Protein AF-A0A7V9F1M0-F1 (afdb_monomer)

pLDDT: mean 83.78, std 18.45, range [26.56, 98.56]

Nearest PDB structures (foldseek):
  3blz-assembly1_D  TM=5.707E-01  e=1.374E-01  Shewanella baltica OS155
  3k7c-assembly2_B  TM=4.967E-01  e=1.070E-01  Campylobacter jejuni
  4c5s-assembly1_A  TM=3.156E-01  e=9.608E+00  Taxus chinensis

Sequence (287 aa):
MASILAAVALASSAFGCGGATGENHPRAAKATPAEREAVRAAVVRLFKSNDVRVNCERSLTPRLFRLIFTDRAACRKVAADDKDDKPPERVDVSGIEIQDTRATARTRLIGGDTAGAKGVVSLARGSGGWRTDDLSAAFLRSIVEASLRADKETPRVVVGCVSGRLMRLADDRFKRLAYALLGEKPQATVRLLQTVSECERRSGGATSVRRRLEKSVTNELRRAGADRGAIACSLRRLRSTLPDKLIIELAAKDDRPSKARITREVVAAAVACGAGGQTDPGQLSPA

Secondary structure (DSSP, 8-state):
--SSS-S-------------------------HHHHHHHHHHHHHHHH---HHIIIIISB-HHHHHHH-SSHHHHHHHHHHTTSS---SEEEEEEEEEETTEEEEEEEEESSTTTT-EEEEEEEEETTEEEEEEE-HHHHHHHHHHHHHH-SSS-HHHHHHHHHHHTTS-HHHHHHHHHHHTTT-HHHHHHHHHHHHHHHHHTTPPPHHHHHHHHHHHHHHHHTT--HHHHHHHHHHHHHHS-HHHHHHHHTT--HHHHHHHHHHHHHHHHTTT--SS--GGG----

Mean predicted aligned error: 9.05 Å

Solvent-accessible surface area (backbone atoms only — not comparable to full-atom values): 15793 Å² total; per-residue (Å²): 123,99,74,65,60,79,70,83,63,63,29,77,88,85,89,85,85,85,87,90,75,96,68,90,72,73,79,77,74,82,76,49,73,67,58,52,47,49,48,44,53,28,58,42,49,60,55,60,54,84,48,53,64,46,60,71,66,50,30,45,34,76,82,26,48,59,65,29,23,91,45,71,66,55,40,52,47,52,61,62,67,46,72,85,58,49,57,36,78,39,66,52,71,43,77,73,46,74,58,98,52,36,35,38,32,36,37,34,33,33,46,44,52,37,39,72,14,41,36,43,41,28,30,35,55,52,99,83,43,49,15,40,42,29,37,37,47,62,20,55,51,33,32,55,53,20,25,57,65,63,48,78,86,64,57,68,70,37,44,50,46,42,49,61,53,53,71,69,41,57,56,72,60,36,38,56,44,51,24,23,40,48,40,62,34,37,73,36,43,30,54,50,52,50,46,46,42,53,29,27,46,76,67,79,37,82,31,70,69,52,54,52,52,53,50,50,52,52,51,53,32,48,73,43,67,29,49,74,65,24,47,51,43,18,54,57,45,38,57,69,79,53,37,70,70,56,50,41,60,29,58,41,60,76,38,70,73,37,53,53,46,55,33,50,51,51,51,56,22,23,59,77,32,68,19,55,64,89,62,59,79,83,73,65,68,82,132

Structure (mmCIF, N/CA/C/O backbone):
data_AF-A0A7V9F1M0-F1
#
_entry.id   AF-A0A7V9F1M0-F1
#
loop_
_atom_site.group_PDB
_atom_site.id
_atom_site.type_symbol
_atom_site.label_atom_id
_atom_site.label_alt_id
_atom_site.label_comp_id
_atom_site.label_asym_id
_atom_site.label_entity_id
_atom_site.label_seq_id
_atom_site.pdbx_PDB_ins_code
_atom_site.Cartn_x
_atom_site.Cartn_y
_atom_site.Cartn_z
_atom_site.occupancy
_atom_site.B_iso_or_equiv
_atom_site.auth_seq_id
_atom_site.auth_comp_id
_atom_site.auth_asym_id
_atom_site.auth_atom_id
_atom_site.pdbx_PDB_model_num
ATOM 1 N N . MET A 1 1 ? 5.487 6.957 -7.280 1.00 32.34 1 MET A N 1
ATOM 2 C CA . MET A 1 1 ? 5.574 5.476 -7.265 1.00 32.34 1 MET A CA 1
ATOM 3 C C . MET A 1 1 ? 6.197 4.929 -5.989 1.00 32.34 1 MET A C 1
ATOM 5 O O . MET A 1 1 ? 5.695 3.917 -5.533 1.00 32.34 1 MET A O 1
ATOM 9 N N . ALA A 1 2 ? 7.189 5.584 -5.372 1.00 27.70 2 ALA A N 1
ATOM 10 C CA . ALA A 1 2 ? 7.606 5.264 -3.995 1.00 27.70 2 ALA A CA 1
ATOM 11 C C . ALA A 1 2 ? 6.615 5.771 -2.911 1.00 27.70 2 ALA A C 1
ATOM 13 O O . ALA A 1 2 ? 6.895 5.667 -1.731 1.00 27.70 2 ALA A O 1
ATOM 14 N N . SER A 1 3 ? 5.466 6.329 -3.317 1.00 32.75 3 SER A N 1
ATOM 15 C CA . SER A 1 3 ? 4.548 7.117 -2.472 1.00 32.75 3 SER A CA 1
ATOM 16 C C . SER A 1 3 ? 3.088 6.834 -2.873 1.00 32.75 3 SER A C 1
ATOM 18 O O . SER A 1 3 ? 2.356 7.716 -3.312 1.00 32.75 3 SER A O 1
ATOM 20 N N . ILE A 1 4 ? 2.713 5.548 -2.922 1.00 33.09 4 ILE A N 1
ATOM 21 C CA . ILE A 1 4 ? 1.366 5.083 -3.344 1.00 33.09 4 ILE A CA 1
ATOM 22 C C . ILE A 1 4 ? 0.735 4.131 -2.300 1.00 33.09 4 ILE A C 1
ATOM 24 O O . ILE A 1 4 ? -0.457 3.835 -2.374 1.00 33.09 4 ILE A O 1
ATOM 28 N N . LEU A 1 5 ? 1.516 3.630 -1.333 1.00 32.22 5 LEU A N 1
ATOM 29 C CA . LEU A 1 5 ? 1.143 2.491 -0.473 1.00 32.22 5 LEU A CA 1
ATOM 30 C C . LEU A 1 5 ? 1.443 2.674 1.023 1.00 32.22 5 LEU A C 1
ATOM 32 O O . LEU A 1 5 ? 1.006 1.847 1.821 1.00 32.22 5 LEU A O 1
ATOM 36 N N . ALA A 1 6 ? 2.146 3.740 1.400 1.00 31.14 6 ALA A N 1
ATOM 37 C CA . ALA A 1 6 ? 2.608 4.036 2.755 1.00 31.14 6 ALA A CA 1
ATOM 38 C C . ALA A 1 6 ? 1.495 4.615 3.655 1.00 31.14 6 ALA A C 1
ATOM 40 O O . ALA A 1 6 ? 1.635 5.664 4.278 1.00 31.14 6 ALA A O 1
ATOM 41 N N . ALA A 1 7 ? 0.333 3.953 3.715 1.00 32.09 7 ALA A N 1
ATOM 42 C CA . ALA A 1 7 ? -0.746 4.398 4.590 1.00 32.09 7 ALA A CA 1
ATOM 43 C C . ALA A 1 7 ? -1.636 3.269 5.128 1.00 32.09 7 ALA A C 1
ATOM 45 O O . ALA A 1 7 ? -2.306 2.557 4.385 1.00 32.09 7 ALA A O 1
ATOM 46 N N . VAL A 1 8 ? -1.739 3.222 6.461 1.00 31.09 8 VAL A N 1
ATOM 47 C CA . VAL A 1 8 ? -2.685 2.408 7.246 1.00 31.09 8 VAL A CA 1
ATOM 48 C C . VAL A 1 8 ? -2.477 0.894 7.163 1.00 31.09 8 VAL A C 1
ATOM 50 O O . VAL A 1 8 ? -3.265 0.129 6.610 1.00 31.09 8 VAL A O 1
ATOM 53 N N . ALA A 1 9 ? -1.426 0.449 7.833 1.00 29.59 9 ALA A N 1
ATOM 54 C CA . ALA A 1 9 ? -1.169 -0.950 8.130 1.00 29.59 9 ALA A CA 1
ATOM 55 C C . ALA A 1 9 ? -2.209 -1.544 9.147 1.00 29.59 9 ALA A C 1
ATOM 57 O O . ALA A 1 9 ? -2.778 -0.784 9.931 1.00 29.59 9 ALA A O 1
ATOM 58 N N . LEU A 1 10 ? -2.371 -2.894 9.165 1.00 27.80 10 LEU A N 1
ATOM 59 C CA . LEU A 1 10 ? -2.918 -3.835 10.207 1.00 27.80 10 LEU A CA 1
ATOM 60 C C . LEU A 1 10 ? -4.434 -4.273 10.099 1.00 27.80 10 LEU A C 1
ATOM 62 O O . LEU A 1 10 ? -5.186 -3.462 9.604 1.00 27.80 10 LEU A O 1
ATOM 66 N N . ALA A 1 11 ? -5.077 -5.440 10.434 1.00 34.06 11 ALA A N 1
ATOM 67 C CA . ALA A 1 11 ? -4.801 -6.888 10.739 1.00 34.06 11 ALA A CA 1
ATOM 68 C C . ALA A 1 11 ? -5.819 -7.896 10.122 1.00 34.06 11 ALA A C 1
ATOM 70 O O . ALA A 1 11 ? -6.975 -7.553 9.895 1.00 34.06 11 ALA A O 1
ATOM 71 N N . SER A 1 12 ? -5.459 -9.183 9.984 1.00 30.12 12 SER A N 1
ATOM 72 C CA . SER A 1 12 ? -6.354 -10.290 9.557 1.00 30.12 12 SER A CA 1
ATOM 73 C C . SER A 1 12 ? -7.319 -10.794 10.644 1.00 30.12 12 SER A C 1
ATOM 75 O O . SER A 1 12 ? -6.987 -10.806 11.828 1.00 30.12 12 SER A O 1
ATOM 77 N N . SER A 1 13 ? -8.460 -11.349 10.229 1.00 34.91 13 SER A N 1
ATOM 78 C CA . SER A 1 13 ? -9.501 -11.929 11.092 1.00 34.91 13 SER A CA 1
ATOM 79 C C . SER A 1 13 ? -9.362 -13.446 11.312 1.00 34.91 13 SER A C 1
ATOM 81 O O . SER A 1 13 ? -8.700 -14.140 10.541 1.00 34.91 13 SER A O 1
ATOM 83 N N . ALA A 1 14 ? -10.045 -13.957 12.340 1.00 34.09 14 ALA A N 1
ATOM 84 C CA . ALA A 1 14 ? -10.481 -15.349 12.466 1.00 34.09 14 ALA A CA 1
ATOM 85 C C . ALA A 1 14 ? -11.824 -15.364 13.221 1.00 34.09 14 ALA A C 1
ATOM 87 O O . ALA A 1 14 ? -11.957 -14.662 14.223 1.00 34.09 14 ALA A O 1
ATOM 88 N N . PHE A 1 15 ? -12.808 -16.119 12.730 1.00 33.22 15 PHE A N 1
ATOM 89 C CA . PHE A 1 15 ? -14.080 -16.368 13.421 1.00 33.22 15 PHE A CA 1
ATOM 90 C C . PHE A 1 15 ? -14.039 -17.747 14.085 1.00 33.22 15 PHE A C 1
ATOM 92 O O . PHE A 1 15 ? -13.415 -18.663 13.553 1.00 33.22 15 PHE A O 1
ATOM 99 N N . GLY A 1 16 ? -14.740 -17.893 15.208 1.00 26.56 16 GLY A N 1
ATOM 100 C CA . GLY A 1 16 ? -14.964 -19.174 15.869 1.00 26.56 16 GLY A CA 1
ATOM 101 C C . GLY A 1 16 ? -16.390 -19.255 16.402 1.00 26.56 16 GLY A C 1
ATOM 102 O O . GLY A 1 16 ? -16.754 -18.515 17.311 1.00 26.56 16 GLY A O 1
ATOM 103 N N . CYS A 1 17 ? -17.175 -20.165 15.836 1.00 45.25 17 CYS A N 1
ATOM 104 C CA . CYS A 1 17 ? -18.390 -20.711 16.435 1.00 45.25 17 CYS A CA 1
ATOM 105 C C . CYS A 1 17 ? -18.108 -22.200 16.703 1.00 45.25 17 CYS A C 1
ATOM 107 O O . CYS A 1 17 ? -17.389 -22.819 15.923 1.00 45.25 17 CYS A O 1
ATOM 109 N N . GLY A 1 18 ? -18.625 -22.832 17.750 1.00 36.06 18 GLY A N 1
ATOM 110 C CA . GLY A 1 18 ? -19.427 -22.319 18.859 1.00 36.06 18 GLY A CA 1
ATOM 111 C C . GLY A 1 18 ? -19.787 -23.478 19.796 1.00 36.06 18 GLY A C 1
ATOM 112 O O . GLY A 1 18 ? -19.604 -24.638 19.438 1.00 36.06 18 GLY A O 1
ATOM 113 N N . GLY A 1 19 ? -20.293 -23.179 20.988 1.00 35.47 19 GLY A N 1
ATOM 114 C CA . GLY A 1 19 ? -20.728 -24.185 21.958 1.00 35.47 19 GLY A CA 1
ATOM 115 C C . GLY A 1 19 ? -21.353 -23.488 23.156 1.00 35.47 19 GLY A C 1
ATOM 116 O O . GLY A 1 19 ? -20.723 -22.607 23.733 1.00 35.47 19 GLY A O 1
ATOM 117 N N . ALA A 1 20 ? -22.607 -23.811 23.470 1.00 45.19 20 ALA A N 1
ATOM 118 C CA . ALA A 1 20 ? -23.390 -23.084 24.462 1.00 45.19 20 ALA A CA 1
ATOM 119 C C . ALA A 1 20 ? -23.799 -24.000 25.620 1.00 45.19 20 ALA A C 1
ATOM 121 O O . ALA A 1 20 ? -24.553 -24.952 25.432 1.00 45.19 20 ALA A O 1
ATOM 122 N N . THR A 1 21 ? -23.348 -23.655 26.822 1.00 41.28 21 THR A N 1
ATOM 123 C CA . THR A 1 21 ? -23.878 -24.144 28.100 1.00 41.28 21 THR A CA 1
ATOM 124 C C . THR A 1 21 ? -24.277 -22.929 28.930 1.00 41.28 21 THR A C 1
ATOM 126 O O . THR A 1 21 ? -23.541 -21.945 28.993 1.00 41.28 21 THR A O 1
ATOM 129 N N . GLY A 1 22 ? -25.484 -22.951 29.497 1.00 49.88 22 GLY A N 1
ATOM 130 C CA . GLY A 1 22 ? -26.111 -21.766 30.083 1.00 49.88 22 GLY A CA 1
ATOM 131 C C . GLY A 1 22 ? -25.587 -21.409 31.472 1.00 49.88 22 GLY A C 1
ATOM 132 O O . GLY A 1 22 ? -26.204 -21.778 32.464 1.00 49.88 22 GLY A O 1
ATOM 133 N N . GLU A 1 23 ? -24.505 -20.634 31.544 1.00 44.00 23 GLU A N 1
ATOM 134 C CA . GLU A 1 23 ? -24.108 -19.929 32.769 1.00 44.00 23 GLU A CA 1
ATOM 135 C C . GLU A 1 23 ? -24.646 -18.492 32.773 1.00 44.00 23 GLU A C 1
ATOM 137 O O . GLU A 1 23 ? -24.584 -17.788 31.759 1.00 44.00 23 GLU A O 1
ATOM 142 N N . ASN A 1 24 ? -25.152 -18.040 33.928 1.00 48.34 24 ASN A N 1
ATOM 143 C CA . ASN A 1 24 ? -25.715 -16.701 34.128 1.00 48.34 24 ASN A CA 1
ATOM 144 C C . ASN A 1 24 ? -24.649 -15.608 33.943 1.00 48.34 24 ASN A C 1
ATOM 146 O O . ASN A 1 24 ? -24.024 -15.158 34.903 1.00 48.34 24 ASN A O 1
ATOM 150 N N . HIS A 1 25 ? -24.460 -15.159 32.702 1.00 45.62 25 HIS A N 1
ATOM 151 C CA . HIS A 1 25 ? -23.527 -14.084 32.388 1.00 45.62 25 HIS A CA 1
ATOM 152 C C . HIS A 1 25 ? -23.977 -12.784 33.076 1.00 45.62 25 HIS A C 1
ATOM 154 O O . HIS A 1 25 ? -25.096 -12.318 32.823 1.00 45.62 25 HIS A O 1
ATOM 160 N N . PRO A 1 26 ? -23.135 -12.158 33.923 1.00 53.25 26 PRO A N 1
ATOM 161 C CA . PRO A 1 26 ? -23.459 -10.861 34.497 1.00 53.25 26 PRO A CA 1
ATOM 162 C C . PRO A 1 26 ? -23.645 -9.846 33.365 1.00 53.25 26 PRO A C 1
ATOM 164 O O . PRO A 1 26 ? -22.869 -9.821 32.408 1.00 53.25 26 PRO A O 1
ATOM 167 N N . ARG A 1 27 ? -24.685 -9.003 33.458 1.00 55.62 27 ARG A N 1
ATOM 168 C CA . ARG A 1 27 ? -24.964 -7.964 32.452 1.00 55.62 27 ARG A CA 1
ATOM 169 C C . ARG A 1 27 ? -23.702 -7.134 32.214 1.00 55.62 27 ARG A C 1
ATOM 171 O O . ARG A 1 27 ? -23.275 -6.423 33.121 1.00 55.62 27 ARG A O 1
ATOM 178 N N . ALA A 1 28 ? -23.156 -7.209 30.998 1.00 60.31 28 ALA A N 1
ATOM 179 C CA . ALA A 1 28 ? -21.935 -6.510 30.614 1.00 60.31 28 ALA A CA 1
ATOM 180 C C . ALA A 1 28 ? -22.002 -5.035 31.040 1.00 60.31 28 ALA A C 1
ATOM 182 O O . ALA A 1 28 ? -22.919 -4.301 30.651 1.00 60.31 28 ALA A O 1
ATOM 183 N N . ALA A 1 29 ? -21.054 -4.619 31.883 1.00 69.00 29 ALA A N 1
ATOM 184 C CA . ALA A 1 29 ? -21.051 -3.282 32.456 1.00 69.00 29 ALA A CA 1
ATOM 185 C C . ALA A 1 29 ? -20.995 -2.234 31.333 1.00 69.00 29 ALA A C 1
ATOM 187 O O . ALA A 1 29 ? -20.181 -2.331 30.412 1.00 69.00 29 ALA A O 1
ATOM 188 N N . LYS A 1 30 ? -21.870 -1.220 31.387 1.00 80.19 30 LYS A N 1
ATOM 189 C CA . LYS A 1 30 ? -21.886 -0.155 30.375 1.00 80.19 30 LYS A CA 1
ATOM 190 C C . LYS A 1 30 ? -20.552 0.590 30.415 1.00 80.19 30 LYS A C 1
ATOM 192 O O . LYS A 1 30 ? -20.322 1.370 31.333 1.00 80.19 30 LYS A O 1
ATOM 197 N N . ALA A 1 31 ? -19.725 0.378 29.390 1.00 88.19 31 ALA A N 1
ATOM 198 C CA . ALA A 1 31 ? -18.380 0.941 29.306 1.00 88.19 31 ALA A CA 1
ATOM 199 C C . ALA A 1 31 ? -18.348 2.443 29.619 1.00 88.19 31 ALA A C 1
ATOM 201 O O . ALA A 1 31 ? -19.159 3.225 29.097 1.00 88.19 31 ALA A O 1
ATOM 202 N N . THR A 1 32 ? -17.406 2.829 30.470 1.00 93.31 32 THR A N 1
ATOM 203 C CA . THR A 1 32 ? -17.301 4.179 31.029 1.00 93.31 32 THR A CA 1
ATOM 204 C C . THR A 1 32 ? -16.921 5.218 29.963 1.00 93.31 32 THR A C 1
ATOM 206 O O . THR A 1 32 ? -16.370 4.865 28.913 1.00 93.31 32 THR A O 1
ATOM 209 N N . PRO A 1 33 ? -17.162 6.524 30.201 1.00 95.62 33 PRO A N 1
ATOM 210 C CA . PRO A 1 33 ? -16.648 7.580 29.327 1.00 95.62 33 PRO A CA 1
ATOM 211 C C . PRO A 1 33 ? -15.120 7.513 29.166 1.00 95.62 33 PRO A C 1
ATOM 213 O O . PRO A 1 33 ? -14.615 7.648 28.054 1.00 95.62 33 PRO A O 1
ATOM 216 N N . ALA A 1 34 ? -14.398 7.211 30.252 1.00 95.88 34 ALA A N 1
ATOM 217 C CA . ALA A 1 34 ? -12.941 7.088 30.260 1.00 95.88 34 ALA A CA 1
ATOM 218 C C . ALA A 1 34 ? -12.434 5.933 29.375 1.00 95.88 34 ALA A C 1
ATOM 220 O O . ALA A 1 34 ? -11.474 6.107 28.628 1.00 95.88 34 ALA A O 1
ATOM 221 N N . GLU A 1 35 ? -13.093 4.769 29.387 1.00 95.44 35 GLU A N 1
ATOM 222 C CA . GLU A 1 35 ? -12.722 3.647 28.512 1.00 95.44 35 GLU A CA 1
ATOM 223 C C . GLU A 1 35 ? -12.982 3.944 27.034 1.00 95.44 35 GLU A C 1
ATOM 225 O O . GLU A 1 35 ? -12.164 3.588 26.183 1.00 95.44 35 GLU A O 1
ATOM 230 N N . ARG A 1 36 ? -14.089 4.629 26.716 1.00 97.25 36 ARG A N 1
ATOM 231 C CA . ARG A 1 36 ? -14.395 5.058 25.341 1.00 97.25 36 ARG A CA 1
ATOM 232 C C . ARG A 1 36 ? -13.364 6.060 24.833 1.00 97.25 36 ARG A C 1
ATOM 234 O O . ARG A 1 36 ? -12.958 5.971 23.677 1.00 97.25 36 ARG A O 1
ATOM 241 N N . GLU A 1 37 ? -12.900 6.961 25.693 1.00 97.81 37 GLU A N 1
ATOM 242 C CA . GLU A 1 37 ? -11.851 7.914 25.336 1.00 97.81 37 GLU A CA 1
ATOM 243 C C . GLU A 1 37 ? -10.469 7.247 25.239 1.00 97.81 37 GLU A C 1
ATOM 245 O O . GLU A 1 37 ? -9.712 7.537 24.318 1.00 97.81 37 GLU A O 1
ATOM 250 N N . ALA A 1 38 ? -10.170 6.243 26.069 1.00 97.50 38 ALA A N 1
ATOM 251 C CA . ALA A 1 38 ? -8.972 5.417 25.908 1.00 97.50 38 ALA A CA 1
ATOM 252 C C . ALA A 1 38 ? -8.976 4.619 24.583 1.00 97.50 38 ALA A C 1
ATOM 254 O O . ALA A 1 38 ? -7.924 4.462 23.954 1.00 97.50 38 ALA A O 1
ATOM 255 N N . VAL A 1 39 ? -10.147 4.160 24.118 1.00 98.00 39 VAL A N 1
ATOM 256 C CA . VAL A 1 39 ? -10.316 3.586 22.771 1.00 98.00 39 VAL A CA 1
ATOM 257 C C . VAL A 1 39 ? -10.136 4.656 21.689 1.00 98.00 39 VAL A C 1
ATOM 259 O O . VAL A 1 39 ? -9.367 4.422 20.756 1.00 98.00 39 VAL A O 1
ATOM 262 N N . ARG A 1 40 ? -10.750 5.846 21.816 1.00 98.31 40 ARG A N 1
ATOM 263 C CA . ARG A 1 40 ? -10.534 6.968 20.878 1.00 98.31 40 ARG A CA 1
ATOM 264 C C . ARG A 1 40 ? -9.049 7.289 20.745 1.00 98.31 40 ARG A C 1
ATOM 266 O O . ARG A 1 40 ? -8.536 7.304 19.630 1.00 98.31 40 ARG A O 1
ATOM 273 N N . ALA A 1 41 ? -8.353 7.489 21.859 1.00 97.19 41 ALA A N 1
ATOM 274 C CA . ALA A 1 41 ? -6.932 7.808 21.887 1.00 97.19 41 ALA A CA 1
ATOM 275 C C . ALA A 1 41 ? -6.071 6.712 21.234 1.00 97.19 41 ALA A C 1
ATOM 277 O O . ALA A 1 41 ? -5.088 7.029 20.568 1.00 97.19 41 ALA A O 1
ATOM 278 N N . ALA A 1 42 ? -6.438 5.431 21.362 1.00 96.88 42 ALA A N 1
ATOM 279 C CA . ALA A 1 42 ? -5.762 4.340 20.657 1.00 96.88 42 ALA A CA 1
ATOM 280 C C . ALA A 1 42 ? -5.981 4.381 19.134 1.00 96.88 42 ALA A C 1
ATOM 282 O O . ALA A 1 42 ? -5.022 4.204 18.384 1.00 96.88 42 ALA A O 1
ATOM 283 N N . VAL A 1 43 ? -7.204 4.676 18.680 1.00 97.25 43 VAL A N 1
ATOM 284 C CA . VAL A 1 43 ? -7.533 4.831 17.253 1.00 97.25 43 VAL A CA 1
ATOM 285 C C . VAL A 1 43 ? -6.847 6.062 16.648 1.00 97.25 43 VAL A C 1
ATOM 287 O O . VAL A 1 43 ? -6.217 5.956 15.602 1.00 97.25 43 VAL A O 1
ATOM 290 N N . VAL A 1 44 ? -6.897 7.221 17.314 1.00 96.31 44 VAL A N 1
ATOM 291 C CA . VAL A 1 44 ? -6.224 8.452 16.854 1.00 96.31 44 VAL A CA 1
ATOM 292 C C . VAL A 1 44 ? -4.708 8.239 16.771 1.00 96.31 44 VAL A C 1
ATOM 294 O O . VAL A 1 44 ? -4.088 8.610 15.774 1.00 96.31 44 VAL A O 1
ATOM 297 N N . ARG A 1 45 ? -4.111 7.585 17.778 1.00 94.69 45 ARG A N 1
ATOM 298 C CA . ARG A 1 45 ? -2.671 7.282 17.832 1.00 94.69 45 ARG A CA 1
ATOM 299 C C . ARG A 1 45 ? -2.193 6.384 16.688 1.00 94.69 45 ARG A C 1
ATOM 301 O O . ARG A 1 45 ? -1.052 6.546 16.273 1.00 94.69 45 ARG A O 1
ATOM 308 N N . LEU A 1 46 ? -3.032 5.481 16.171 1.00 93.31 46 LEU A N 1
ATOM 309 C CA . LEU A 1 46 ? -2.681 4.632 15.024 1.00 93.31 46 LEU A CA 1
ATOM 310 C C . LEU A 1 46 ? -2.415 5.446 13.747 1.00 93.31 46 LEU A C 1
ATOM 312 O O . LEU A 1 46 ? -1.550 5.061 12.969 1.00 93.31 46 LEU A O 1
ATOM 316 N N . PHE A 1 47 ? -3.156 6.536 13.519 1.00 92.75 47 PHE A N 1
ATOM 317 C CA . PHE A 1 47 ? -3.109 7.278 12.249 1.00 92.75 47 PHE A CA 1
ATOM 318 C C . PHE A 1 47 ? -2.382 8.623 12.329 1.00 92.75 47 PHE A C 1
ATOM 320 O O . PHE A 1 47 ? -1.944 9.126 11.303 1.00 92.75 47 PHE A O 1
ATOM 327 N N . LYS A 1 48 ? -2.274 9.226 13.520 1.00 91.25 48 LYS A N 1
ATOM 328 C CA . LYS A 1 48 ? -1.664 10.554 13.713 1.00 91.25 48 LYS A CA 1
ATOM 329 C C . LYS A 1 48 ? -0.241 10.535 14.275 1.00 91.25 48 LYS A C 1
ATOM 331 O O . LYS A 1 48 ? 0.301 11.604 14.546 1.00 91.25 48 LYS A O 1
ATOM 336 N N . SER A 1 49 ? 0.342 9.365 14.537 1.00 84.88 49 SER A N 1
ATOM 337 C CA . SER A 1 49 ? 1.682 9.282 15.121 1.00 84.88 49 SER A CA 1
ATOM 338 C C . SER A 1 49 ? 2.743 9.028 14.059 1.00 84.88 49 SER A C 1
ATOM 340 O O . SER A 1 49 ? 2.677 8.033 13.344 1.00 84.88 49 SER A O 1
ATOM 342 N N . ASN A 1 50 ? 3.764 9.884 14.043 1.00 80.88 50 ASN A N 1
ATOM 343 C CA . ASN A 1 50 ? 4.999 9.679 13.286 1.00 80.88 50 ASN A CA 1
ATOM 344 C C . ASN A 1 50 ? 6.135 9.163 14.208 1.00 80.88 50 ASN A C 1
ATOM 346 O O . ASN A 1 50 ? 7.281 9.056 13.780 1.00 80.88 50 ASN A O 1
ATOM 350 N N . ASP A 1 51 ? 5.850 8.829 15.483 1.00 85.44 51 ASP A N 1
ATOM 351 C CA . ASP A 1 51 ? 6.810 8.134 16.358 1.00 85.44 51 ASP A CA 1
ATOM 352 C C . ASP A 1 51 ? 6.870 6.656 15.932 1.00 85.44 51 ASP A C 1
ATOM 354 O O . ASP A 1 51 ? 5.975 5.852 16.208 1.00 85.44 51 ASP A O 1
ATOM 358 N N . VAL A 1 52 ? 7.972 6.294 15.276 1.00 84.31 52 VAL A N 1
ATOM 359 C CA . VAL A 1 52 ? 8.284 4.938 14.805 1.00 84.31 52 VAL A CA 1
ATOM 360 C C . VAL A 1 52 ? 8.133 3.880 15.911 1.00 84.31 52 VAL A C 1
ATOM 362 O O . VAL A 1 52 ? 7.640 2.781 15.661 1.00 84.31 52 VAL A O 1
ATOM 365 N N . ARG A 1 53 ? 8.493 4.191 17.162 1.00 84.69 53 ARG A N 1
ATOM 366 C CA . ARG A 1 53 ? 8.337 3.284 18.314 1.00 84.69 53 ARG A CA 1
ATOM 367 C C . ARG A 1 53 ? 6.875 3.196 18.764 1.00 84.69 53 ARG A C 1
ATOM 369 O O . ARG A 1 53 ? 6.441 2.130 19.202 1.00 84.69 53 ARG A O 1
ATOM 376 N N . VAL A 1 54 ? 6.083 4.264 18.643 1.00 85.44 54 VAL A N 1
ATOM 377 C CA . VAL A 1 54 ? 4.627 4.182 18.865 1.00 85.44 54 VAL A CA 1
ATOM 378 C C . VAL A 1 54 ? 3.992 3.245 17.839 1.00 85.44 54 VAL A C 1
ATOM 380 O O . VAL A 1 54 ? 3.309 2.296 18.238 1.00 85.44 54 VAL A O 1
ATOM 383 N N . ASN A 1 55 ? 4.282 3.445 16.554 1.00 84.25 55 ASN A N 1
ATOM 384 C CA . ASN A 1 55 ? 3.704 2.654 15.469 1.00 84.25 55 ASN A CA 1
ATOM 385 C C . ASN A 1 55 ? 4.140 1.186 15.538 1.00 84.25 55 ASN A C 1
ATOM 387 O O . ASN A 1 55 ? 3.286 0.301 15.578 1.00 84.25 55 ASN A O 1
ATOM 391 N N . CYS A 1 56 ? 5.441 0.914 15.658 1.00 87.69 56 CYS A N 1
ATOM 392 C CA . CYS A 1 56 ? 5.963 -0.453 15.661 1.00 87.69 56 CYS A CA 1
ATOM 393 C C . CYS A 1 56 ? 5.724 -1.231 16.966 1.00 87.69 56 CYS A C 1
ATOM 395 O O . CYS A 1 56 ? 5.724 -2.460 16.931 1.00 87.69 56 CYS A O 1
ATOM 397 N N . GLU A 1 57 ? 5.537 -0.575 18.121 1.00 85.69 57 GLU A N 1
ATOM 398 C CA . GLU A 1 57 ? 5.547 -1.276 19.421 1.00 85.69 57 GLU A CA 1
ATOM 399 C C . GLU A 1 57 ? 4.311 -1.050 20.305 1.00 85.69 57 GLU A C 1
ATOM 401 O O . GLU A 1 57 ? 4.047 -1.870 21.193 1.00 85.69 57 GLU A O 1
ATOM 406 N N . ARG A 1 58 ? 3.547 0.037 20.105 1.00 89.25 58 ARG A N 1
ATOM 407 C CA . ARG A 1 58 ? 2.492 0.480 21.046 1.00 89.25 58 ARG A CA 1
ATOM 408 C C . ARG A 1 58 ? 1.095 0.599 20.440 1.00 89.25 58 ARG A C 1
ATOM 410 O O . ARG A 1 58 ? 0.115 0.439 21.167 1.00 89.25 58 ARG A O 1
ATOM 417 N N . SER A 1 59 ? 0.967 0.853 19.143 1.00 93.62 59 SER A N 1
ATOM 418 C CA . SER A 1 59 ? -0.345 0.991 18.494 1.00 93.62 59 SER A CA 1
ATOM 419 C C . SER A 1 59 ? -1.052 -0.353 18.249 1.00 93.62 59 SER A C 1
ATOM 421 O O . SER A 1 59 ? -2.257 -0.362 18.018 1.00 93.62 59 SER A O 1
ATOM 423 N N . LEU A 1 60 ? -0.336 -1.486 18.318 1.00 95.31 60 LEU A N 1
ATOM 424 C CA . LEU A 1 60 ? -0.722 -2.759 17.682 1.00 95.31 60 LEU A CA 1
ATOM 425 C C . LEU A 1 60 ? -0.645 -3.963 18.639 1.00 95.31 60 LEU A C 1
ATOM 427 O O . LEU A 1 60 ? 0.229 -4.002 19.515 1.00 95.31 60 LEU A O 1
ATOM 431 N N . THR A 1 61 ? -1.492 -4.984 18.455 1.00 96.50 61 THR A N 1
ATOM 432 C CA . THR A 1 61 ? -1.310 -6.280 19.142 1.00 96.50 61 THR A CA 1
ATOM 433 C C . THR A 1 61 ? -0.163 -7.111 18.530 1.00 96.50 61 THR A C 1
ATOM 435 O O . THR A 1 61 ? 0.158 -6.959 17.348 1.00 96.50 61 THR A O 1
ATOM 438 N N . PRO A 1 62 ? 0.450 -8.053 19.281 1.00 95.31 62 PRO A N 1
ATOM 439 C CA . PRO A 1 62 ? 1.497 -8.936 18.747 1.00 95.31 62 PRO A CA 1
ATOM 440 C C . PRO A 1 62 ? 0.985 -9.953 17.716 1.00 95.31 62 PRO A C 1
ATOM 442 O O . PRO A 1 62 ? 1.712 -10.305 16.787 1.00 95.31 62 PRO A O 1
ATOM 445 N N . ARG A 1 63 ? -0.273 -10.410 17.866 1.00 95.06 63 ARG A N 1
ATOM 446 C CA . ARG A 1 63 ? -1.006 -11.210 16.862 1.00 95.06 63 ARG A CA 1
ATOM 447 C C . ARG A 1 63 ? -0.943 -10.516 15.513 1.00 95.06 63 ARG A C 1
ATOM 449 O O . ARG A 1 63 ? -0.627 -11.129 14.498 1.00 95.06 63 ARG A O 1
ATOM 456 N N . LEU A 1 64 ? -1.243 -9.227 15.559 1.00 94.94 64 LEU A N 1
ATOM 457 C CA . LEU A 1 64 ? -1.372 -8.381 14.410 1.00 94.94 64 LEU A CA 1
ATOM 458 C C . LEU A 1 64 ? -0.025 -8.004 13.796 1.00 94.94 64 LEU A C 1
ATOM 460 O O . LEU A 1 64 ? 0.151 -8.227 12.603 1.00 94.94 64 LEU A O 1
ATOM 464 N N . PHE A 1 65 ? 0.913 -7.473 14.584 1.00 95.19 65 PHE A N 1
ATOM 465 C CA . PHE A 1 65 ? 2.210 -6.978 14.107 1.00 95.19 65 PHE A CA 1
ATOM 466 C C . PHE A 1 65 ? 2.851 -7.907 13.054 1.00 95.19 65 PHE A C 1
ATOM 468 O O . PHE A 1 65 ? 3.179 -7.465 11.955 1.00 95.19 65 PHE A O 1
ATOM 475 N N . ARG A 1 66 ? 2.893 -9.217 13.346 1.00 95.12 66 ARG A N 1
ATOM 476 C CA . ARG A 1 66 ? 3.471 -10.281 12.497 1.00 95.12 66 ARG A CA 1
ATOM 477 C C . ARG A 1 66 ? 2.796 -10.474 11.132 1.00 95.12 66 ARG A C 1
ATOM 479 O O . ARG A 1 66 ? 3.407 -10.980 10.189 1.00 95.12 66 ARG A O 1
ATOM 486 N N . LEU A 1 67 ? 1.525 -10.097 10.996 1.00 94.19 67 LEU A N 1
ATOM 487 C CA . LEU A 1 67 ? 0.794 -10.210 9.730 1.00 94.19 67 LEU A CA 1
ATOM 488 C C . LEU A 1 67 ? 1.341 -9.237 8.677 1.00 94.19 67 LEU A C 1
ATOM 490 O O . LEU A 1 67 ? 1.255 -9.535 7.485 1.00 94.19 67 LEU A O 1
ATOM 494 N N . ILE A 1 68 ? 1.980 -8.149 9.117 1.00 94.25 68 ILE A N 1
ATOM 495 C CA . ILE A 1 68 ? 2.532 -7.081 8.273 1.00 94.25 68 ILE A CA 1
ATOM 496 C C . ILE A 1 68 ? 4.039 -7.013 8.346 1.00 94.25 68 ILE A C 1
ATOM 498 O O . ILE A 1 68 ? 4.712 -7.157 7.335 1.00 94.25 68 ILE A O 1
ATOM 502 N N . PHE A 1 69 ? 4.582 -6.836 9.535 1.00 94.00 69 PHE A N 1
ATOM 503 C CA . PHE A 1 69 ? 6.012 -6.709 9.702 1.00 94.00 69 PHE A CA 1
ATOM 504 C C . PHE A 1 69 ? 6.576 -8.084 10.033 1.00 94.00 69 PHE A C 1
ATOM 506 O O . PHE A 1 69 ? 6.091 -8.764 10.938 1.00 94.00 69 PHE A O 1
ATOM 513 N N . THR A 1 70 ? 7.593 -8.506 9.283 1.00 91.75 70 THR A N 1
ATOM 514 C CA . THR A 1 70 ? 8.365 -9.715 9.606 1.00 91.75 70 THR A CA 1
ATOM 515 C C . THR A 1 70 ? 8.986 -9.580 11.001 1.00 91.75 70 THR A C 1
ATOM 517 O O . THR A 1 70 ? 8.938 -10.509 11.804 1.00 91.75 70 THR A O 1
ATOM 520 N N . ASP A 1 71 ? 9.487 -8.382 11.313 1.00 93.62 71 ASP A N 1
ATOM 521 C CA . ASP A 1 71 ? 10.183 -8.030 12.548 1.00 93.62 71 ASP A CA 1
ATOM 522 C C . ASP A 1 71 ? 10.183 -6.495 12.768 1.00 93.62 71 ASP A C 1
ATOM 524 O O . ASP A 1 71 ? 9.617 -5.728 11.983 1.00 93.62 71 ASP A O 1
ATOM 528 N N . ARG A 1 72 ? 10.811 -6.020 13.856 1.00 92.62 72 ARG A N 1
ATOM 529 C CA . ARG A 1 72 ? 10.885 -4.579 14.175 1.00 92.62 72 A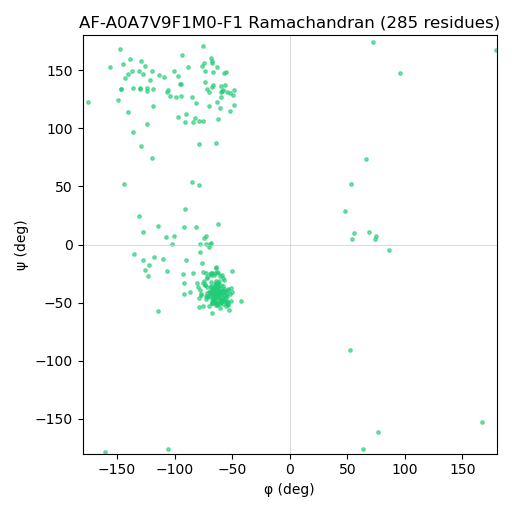RG A CA 1
ATOM 530 C C . ARG A 1 72 ? 11.828 -3.781 13.268 1.00 92.62 72 ARG A C 1
ATOM 532 O O . ARG A 1 72 ? 11.629 -2.578 13.158 1.00 92.62 72 ARG A O 1
ATOM 539 N N . ALA A 1 73 ? 12.838 -4.387 12.646 1.00 92.81 73 ALA A N 1
ATOM 540 C CA . ALA A 1 73 ? 13.694 -3.693 11.685 1.00 92.81 73 ALA A CA 1
ATOM 541 C C . ALA A 1 73 ? 12.937 -3.422 10.378 1.00 92.81 73 ALA A C 1
ATOM 543 O O . ALA A 1 73 ? 12.982 -2.294 9.901 1.00 92.81 73 ALA A O 1
ATOM 544 N N . ALA A 1 74 ? 12.150 -4.385 9.885 1.00 90.81 74 ALA A N 1
ATOM 545 C CA . ALA A 1 74 ? 11.238 -4.175 8.758 1.00 90.81 74 ALA A CA 1
ATOM 546 C C . ALA A 1 74 ? 10.253 -3.021 9.030 1.00 90.81 74 ALA A C 1
ATOM 548 O O . ALA A 1 74 ? 10.153 -2.097 8.231 1.00 90.81 74 ALA A O 1
ATOM 549 N N . CYS A 1 75 ? 9.601 -3.009 10.201 1.00 93.00 75 CYS A N 1
ATOM 550 C CA . CYS A 1 75 ? 8.709 -1.908 10.590 1.00 93.00 75 CYS A CA 1
ATOM 551 C C . CYS A 1 75 ? 9.423 -0.545 10.664 1.00 93.00 75 CYS A C 1
ATOM 553 O O . CYS A 1 75 ? 8.879 0.465 10.223 1.00 93.00 75 CYS A O 1
ATOM 555 N N . ARG A 1 76 ? 10.660 -0.514 11.184 1.00 91.44 76 ARG A N 1
ATOM 556 C CA . ARG A 1 76 ? 11.485 0.703 11.224 1.00 91.44 76 ARG A CA 1
ATOM 557 C C . ARG A 1 76 ? 11.974 1.161 9.850 1.00 91.44 76 ARG A C 1
ATOM 559 O O . ARG A 1 76 ? 12.249 2.347 9.732 1.00 91.44 76 ARG A O 1
ATOM 566 N N . LYS A 1 77 ? 12.105 0.269 8.856 1.00 89.94 77 LYS A N 1
ATOM 567 C CA . LYS A 1 77 ? 12.413 0.658 7.472 1.00 89.94 77 LYS A CA 1
ATOM 568 C C . LYS A 1 77 ? 11.228 1.421 6.884 1.00 89.94 77 LYS A C 1
ATOM 570 O O . LYS A 1 77 ? 11.377 2.597 6.593 1.00 89.94 77 LYS A O 1
ATOM 575 N N . VAL A 1 78 ? 10.052 0.786 6.844 1.00 87.31 78 VAL A N 1
ATOM 576 C CA . VAL A 1 78 ? 8.814 1.374 6.294 1.00 87.31 78 VAL A CA 1
ATOM 577 C C . VAL A 1 78 ? 8.537 2.738 6.934 1.00 87.31 78 VAL A C 1
ATOM 579 O O . VAL A 1 78 ? 8.609 3.755 6.261 1.00 87.31 78 VAL A O 1
ATOM 582 N N . ALA A 1 79 ? 8.445 2.808 8.265 1.00 85.62 79 ALA A N 1
ATOM 583 C CA . ALA A 1 79 ? 8.205 4.068 8.979 1.00 85.62 79 ALA A CA 1
ATOM 584 C C . ALA A 1 79 ? 9.367 5.099 8.925 1.00 85.62 79 ALA A C 1
ATOM 586 O O . ALA A 1 79 ? 9.277 6.158 9.547 1.00 85.62 79 ALA A O 1
ATOM 587 N N . ALA A 1 80 ? 10.471 4.795 8.234 1.00 84.69 80 ALA A N 1
ATOM 588 C CA . ALA A 1 80 ? 11.538 5.734 7.891 1.00 84.69 80 ALA A CA 1
ATOM 589 C C . ALA A 1 80 ? 11.584 6.070 6.387 1.00 84.69 80 ALA A C 1
ATOM 591 O O . ALA A 1 80 ? 12.261 7.033 6.028 1.00 84.69 80 ALA A O 1
ATOM 592 N N . ASP A 1 81 ? 10.871 5.339 5.537 1.00 78.56 81 ASP A N 1
ATOM 593 C CA . ASP A 1 81 ? 10.654 5.666 4.129 1.00 78.56 81 ASP A CA 1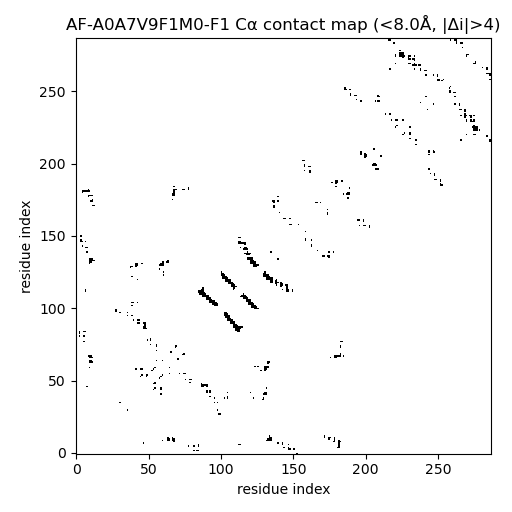
ATOM 594 C C . ASP A 1 81 ? 9.358 6.504 3.972 1.00 78.56 81 ASP A C 1
ATOM 596 O O . ASP A 1 81 ? 9.360 7.471 3.213 1.00 78.56 81 ASP A O 1
ATOM 600 N N . ASP A 1 82 ? 8.335 6.264 4.812 1.00 74.88 82 ASP A N 1
ATOM 601 C CA . ASP A 1 82 ? 7.044 6.990 4.933 1.00 74.88 82 ASP A CA 1
ATOM 602 C C . ASP A 1 82 ? 7.154 8.494 5.347 1.00 74.88 82 ASP A C 1
ATOM 604 O O . ASP A 1 82 ? 6.207 9.087 5.868 1.00 74.88 82 ASP A O 1
ATOM 608 N N . LYS A 1 83 ? 8.325 9.142 5.229 1.00 73.56 83 LYS A N 1
ATOM 609 C CA . LYS A 1 83 ? 8.577 10.492 5.794 1.00 73.56 83 LYS A CA 1
ATOM 610 C C . LYS A 1 83 ? 7.861 11.632 5.067 1.00 73.56 83 LYS A C 1
ATOM 612 O O . LYS A 1 83 ? 7.602 12.662 5.691 1.00 73.56 83 LYS A O 1
ATOM 617 N N . ASP A 1 84 ? 7.601 11.464 3.774 1.00 76.44 84 ASP A N 1
ATOM 618 C CA . ASP A 1 84 ? 6.968 12.479 2.922 1.00 76.44 84 ASP A CA 1
ATOM 619 C C . ASP A 1 84 ? 5.429 12.358 2.896 1.00 76.44 84 ASP A C 1
ATOM 621 O O . ASP A 1 84 ? 4.742 13.280 2.439 1.00 76.44 84 ASP A O 1
ATOM 625 N N . ASP A 1 85 ? 4.881 11.242 3.392 1.00 78.12 85 ASP A N 1
ATOM 626 C CA . ASP A 1 85 ? 3.443 10.977 3.447 1.00 78.12 85 ASP A CA 1
ATOM 627 C C . ASP A 1 85 ? 2.755 11.810 4.536 1.00 78.12 85 ASP A C 1
ATOM 629 O O . ASP A 1 85 ? 3.258 12.006 5.648 1.00 78.12 85 ASP A O 1
ATOM 633 N N . LYS A 1 86 ? 1.559 12.317 4.227 1.00 86.50 86 LYS A N 1
ATOM 634 C CA . LYS A 1 86 ? 0.843 13.245 5.107 1.00 86.50 86 LYS A CA 1
ATOM 635 C C . LYS A 1 86 ? -0.174 12.478 5.946 1.00 86.50 86 LYS A C 1
ATOM 637 O O . LYS A 1 86 ? -1.200 12.045 5.403 1.00 86.50 86 LYS A O 1
ATOM 642 N N . PRO A 1 87 ? 0.047 12.330 7.268 1.00 88.50 87 PRO A N 1
ATOM 643 C CA . PRO A 1 87 ? -0.939 11.718 8.146 1.00 88.50 87 PRO A CA 1
ATOM 644 C C . PRO A 1 87 ? -2.218 12.572 8.184 1.00 88.50 87 PRO A C 1
ATOM 646 O O . PRO A 1 87 ? -2.157 13.792 8.009 1.00 88.50 87 PRO A O 1
ATOM 649 N N . PRO A 1 88 ? -3.389 11.967 8.440 1.00 93.06 88 PRO A N 1
ATOM 650 C CA . PRO A 1 88 ? -4.644 12.698 8.520 1.00 93.06 88 PRO A CA 1
ATOM 651 C C . PRO A 1 88 ? -4.623 13.770 9.616 1.00 93.06 88 PRO A C 1
ATOM 653 O O . PRO A 1 88 ? -4.375 13.501 10.796 1.00 93.06 88 PRO A O 1
ATOM 656 N N . GLU A 1 89 ? -4.962 14.996 9.224 1.00 95.19 89 GLU A N 1
ATOM 657 C CA . GLU A 1 89 ? -5.144 16.158 10.097 1.00 95.19 89 GLU A CA 1
ATOM 658 C C . GLU A 1 89 ? -6.133 15.864 11.233 1.00 95.19 89 GLU A C 1
ATOM 660 O O . GLU A 1 89 ? -5.904 16.263 12.380 1.00 95.19 89 GLU A O 1
ATOM 665 N N . ARG A 1 90 ? -7.206 15.113 10.947 1.00 96.75 90 ARG A N 1
ATOM 666 C CA . ARG A 1 90 ? -8.211 14.701 11.933 1.00 96.75 90 ARG A CA 1
ATOM 667 C C . ARG A 1 90 ? -8.670 13.258 11.714 1.00 96.75 90 ARG A C 1
ATOM 669 O O . ARG A 1 90 ? -8.759 12.768 10.591 1.00 96.75 90 ARG A O 1
ATOM 676 N N . VAL A 1 91 ? -8.985 12.588 12.818 1.00 97.81 91 VAL A N 1
ATOM 677 C CA . VAL A 1 91 ? -9.494 11.213 12.852 1.00 97.81 91 VAL A CA 1
ATOM 678 C C . VAL A 1 91 ? -10.823 11.234 13.599 1.00 97.81 91 VAL A C 1
ATOM 680 O O . VAL A 1 91 ? -10.857 11.348 14.824 1.00 97.81 91 VAL A O 1
ATOM 683 N N . ASP A 1 92 ? -11.924 11.137 12.860 1.00 98.25 92 ASP A N 1
ATOM 684 C CA . ASP A 1 92 ? -13.270 11.142 13.428 1.00 98.25 92 ASP A CA 1
ATOM 685 C C . ASP A 1 92 ? -13.623 9.726 13.890 1.00 98.25 92 ASP A C 1
ATOM 687 O O . ASP A 1 92 ? -13.890 8.839 13.076 1.00 98.25 92 ASP A O 1
ATOM 691 N N . VAL A 1 93 ? -13.610 9.518 15.209 1.00 98.31 93 VAL A N 1
ATOM 692 C CA . VAL A 1 93 ? -13.933 8.237 15.857 1.00 98.31 93 VAL A CA 1
ATOM 693 C C . VAL A 1 93 ? -15.336 8.298 16.464 1.00 98.31 93 VAL A C 1
ATOM 695 O O . VAL A 1 93 ? -15.662 9.210 17.229 1.00 98.31 93 VAL A O 1
ATOM 698 N N . SER A 1 94 ? -16.174 7.321 16.135 1.00 97.88 94 SER A N 1
ATOM 699 C CA . SER A 1 94 ? -17.597 7.262 16.491 1.00 97.88 94 SER A CA 1
ATOM 700 C C . SER A 1 94 ? -18.052 5.812 16.690 1.00 97.88 94 SER A C 1
ATOM 702 O O . SER A 1 94 ? -17.320 4.889 16.341 1.00 97.88 94 SER A O 1
ATOM 704 N N . GLY A 1 95 ? -19.247 5.596 17.254 1.00 95.88 95 GLY A N 1
ATOM 705 C CA . GLY A 1 95 ? -19.808 4.247 17.433 1.00 95.88 95 GLY A CA 1
ATOM 706 C C . GLY A 1 95 ? -18.855 3.300 18.168 1.00 95.88 95 GLY A C 1
ATOM 707 O O . GLY A 1 95 ? -18.516 2.251 17.633 1.00 95.88 95 GLY A O 1
ATOM 708 N N . ILE A 1 96 ? -18.353 3.729 19.333 1.00 97.88 96 ILE A N 1
ATOM 709 C CA . ILE A 1 96 ? -17.411 2.943 20.137 1.00 97.88 96 ILE A CA 1
ATOM 710 C C . ILE A 1 96 ? -18.190 1.924 20.971 1.00 97.88 96 ILE A C 1
ATOM 712 O O . ILE A 1 96 ? -18.867 2.281 21.943 1.00 97.88 96 ILE A O 1
ATOM 716 N N . GLU A 1 97 ? -18.060 0.662 20.581 1.00 96.81 97 GLU A N 1
ATOM 717 C CA . GLU A 1 97 ? -18.630 -0.510 21.241 1.00 96.81 97 GLU A CA 1
ATOM 718 C C . GLU A 1 97 ? -17.497 -1.253 21.963 1.00 96.81 97 GLU A C 1
ATOM 720 O O . GLU A 1 97 ? -16.427 -1.452 21.391 1.00 96.81 97 GLU A O 1
ATOM 725 N N . ILE A 1 98 ? -17.699 -1.632 23.228 1.00 96.50 98 ILE A N 1
ATOM 726 C CA . ILE A 1 98 ? -16.687 -2.293 24.070 1.00 96.50 98 ILE A CA 1
ATOM 727 C C . ILE A 1 98 ? -17.319 -3.536 24.701 1.00 96.50 98 ILE A C 1
ATOM 729 O O . ILE A 1 98 ? -18.439 -3.470 25.204 1.00 96.50 98 ILE A O 1
ATOM 733 N N . GLN A 1 99 ? -16.595 -4.652 24.645 1.00 94.62 99 GLN A N 1
ATOM 734 C CA . GLN A 1 99 ? -16.961 -5.970 25.164 1.00 94.62 99 GLN A CA 1
ATOM 735 C C . GLN A 1 99 ? -15.720 -6.534 25.876 1.00 94.62 99 GLN A C 1
ATOM 737 O O . GLN A 1 99 ? -14.790 -7.022 25.233 1.00 94.62 99 GLN A O 1
ATOM 742 N N . ASP A 1 100 ? -15.667 -6.373 27.199 1.00 92.00 100 ASP A N 1
ATOM 743 C CA . ASP A 1 100 ? -14.585 -6.791 28.106 1.00 92.00 100 ASP A CA 1
ATOM 744 C C . ASP A 1 100 ? -13.170 -6.324 27.709 1.00 92.00 100 ASP A C 1
ATOM 746 O O . ASP A 1 100 ? -12.704 -5.255 28.105 1.00 92.00 100 ASP A O 1
ATOM 750 N N . THR A 1 101 ? -12.457 -7.141 26.931 1.00 95.88 101 THR A N 1
ATOM 751 C CA . THR A 1 101 ? -11.091 -6.880 26.447 1.00 95.88 101 THR A CA 1
ATOM 752 C C . THR A 1 101 ? -11.043 -6.549 24.957 1.00 95.88 101 THR A C 1
ATOM 754 O O . THR A 1 101 ? -9.958 -6.404 24.394 1.00 95.88 101 THR A O 1
ATOM 757 N N . ARG A 1 102 ? -12.200 -6.408 24.303 1.00 97.69 102 ARG A N 1
ATOM 758 C CA . ARG A 1 102 ? -12.371 -6.084 22.884 1.00 97.69 102 ARG A CA 1
ATOM 759 C C . ARG A 1 102 ? -13.141 -4.782 22.711 1.00 97.69 102 ARG A C 1
ATOM 761 O O . ARG A 1 102 ? -13.995 -4.440 23.523 1.00 97.69 102 ARG A O 1
ATOM 768 N N . ALA A 1 103 ? -12.849 -4.065 21.634 1.00 98.12 103 ALA A N 1
ATOM 769 C CA . ALA A 1 103 ? -13.628 -2.904 21.227 1.00 98.12 103 ALA A CA 1
ATOM 770 C C . ALA A 1 103 ? -13.700 -2.802 19.703 1.00 98.12 103 ALA A C 1
ATOM 772 O O . ALA A 1 103 ? -12.802 -3.276 19.004 1.00 98.12 103 ALA A O 1
ATOM 773 N N . THR A 1 104 ? -14.734 -2.141 19.191 1.00 98.19 104 THR A N 1
ATOM 774 C CA . THR A 1 104 ? -14.791 -1.668 17.804 1.00 98.19 104 THR A CA 1
ATOM 775 C C . THR A 1 104 ? -15.078 -0.170 17.773 1.00 98.19 104 THR A C 1
ATOM 777 O O . THR A 1 104 ? -15.647 0.391 18.711 1.00 98.19 104 THR A O 1
ATOM 780 N N . ALA A 1 105 ? -14.639 0.496 16.708 1.00 98.38 105 ALA A N 1
ATOM 781 C CA . ALA A 1 105 ? -14.873 1.915 16.493 1.00 98.38 105 ALA A CA 1
ATOM 782 C C . ALA A 1 105 ? -15.030 2.228 14.999 1.00 98.38 105 ALA A C 1
ATOM 784 O O . ALA A 1 105 ? -14.219 1.811 14.164 1.00 98.38 105 ALA A O 1
ATOM 785 N N . ARG A 1 106 ? -16.051 3.017 14.654 1.00 98.56 106 ARG A N 1
ATOM 786 C CA . ARG A 1 106 ? -16.250 3.553 13.303 1.00 98.56 106 ARG A CA 1
ATOM 787 C C . ARG A 1 106 ? -15.360 4.776 13.121 1.00 98.56 106 ARG A C 1
ATOM 789 O O . ARG A 1 106 ? -15.480 5.749 13.865 1.00 98.56 106 ARG A O 1
ATOM 796 N N . THR A 1 107 ? -14.483 4.723 12.127 1.00 98.38 107 THR A N 1
ATOM 797 C CA . THR A 1 107 ? -13.426 5.716 11.906 1.00 98.38 107 THR A CA 1
ATOM 798 C C . THR A 1 107 ? -13.558 6.361 10.532 1.00 98.38 107 THR A C 1
ATOM 800 O O . THR A 1 107 ? -13.862 5.675 9.552 1.00 98.38 107 THR A O 1
ATOM 803 N N . ARG A 1 108 ? -13.293 7.669 10.452 1.00 98.25 108 ARG A N 1
ATOM 804 C CA . ARG A 1 108 ? -13.071 8.414 9.205 1.00 98.25 108 ARG A CA 1
ATOM 805 C C . ARG A 1 108 ? -11.787 9.240 9.302 1.00 98.25 108 ARG A C 1
ATOM 807 O O . ARG A 1 108 ? -11.572 9.917 10.304 1.00 98.25 108 ARG A O 1
ATOM 814 N N . LEU A 1 109 ? -10.965 9.203 8.258 1.00 97.31 109 LEU A N 1
ATOM 815 C CA . LEU A 1 109 ? -9.741 9.999 8.133 1.00 97.31 109 LEU A CA 1
ATOM 816 C C . LEU A 1 109 ? -10.031 11.288 7.346 1.00 97.31 109 LEU A C 1
ATOM 818 O O . LEU A 1 109 ? -10.783 11.265 6.367 1.00 97.31 109 LEU A O 1
ATOM 822 N N . ILE A 1 110 ? -9.480 12.415 7.793 1.00 96.69 110 ILE A N 1
ATOM 823 C CA . ILE A 1 110 ? -9.704 13.757 7.233 1.00 96.69 110 ILE A CA 1
ATOM 824 C C . ILE A 1 110 ? -8.355 14.470 7.132 1.00 96.69 110 ILE A C 1
ATOM 826 O O . ILE A 1 110 ? -7.573 14.437 8.082 1.00 96.69 110 ILE A O 1
ATOM 830 N N . GLY A 1 111 ? -8.103 15.116 5.992 1.00 94.12 111 GLY A N 1
ATOM 831 C CA . GLY A 1 111 ? -6.776 15.621 5.642 1.00 94.12 111 GLY A CA 1
ATOM 832 C C . GLY A 1 111 ? -5.801 14.502 5.267 1.00 94.12 111 GLY A C 1
ATOM 833 O O . GLY A 1 111 ? -6.125 13.315 5.384 1.00 94.12 111 GLY A O 1
ATOM 834 N N . GLY A 1 112 ? -4.607 14.889 4.821 1.00 90.81 112 GLY A N 1
ATOM 835 C CA . GLY A 1 112 ? -3.554 13.954 4.410 1.00 90.81 112 GLY A CA 1
ATOM 836 C C . GLY A 1 112 ? -3.897 13.079 3.193 1.00 90.81 112 GLY A C 1
ATOM 837 O O . GLY A 1 112 ? -4.962 13.195 2.582 1.00 90.81 112 GLY A O 1
ATOM 838 N N . ASP A 1 113 ? -3.000 12.156 2.845 1.00 88.12 113 ASP A N 1
ATOM 839 C CA . ASP A 1 113 ? -3.092 11.368 1.599 1.00 88.12 113 ASP A CA 1
ATOM 840 C C . ASP A 1 113 ? -4.108 10.203 1.668 1.00 88.12 113 ASP A C 1
ATOM 842 O O . ASP A 1 113 ? -4.334 9.477 0.698 1.00 88.12 113 ASP A O 1
ATOM 846 N N . THR A 1 114 ? -4.786 10.055 2.814 1.00 90.88 114 THR A N 1
ATOM 847 C CA . THR A 1 114 ? -5.905 9.120 3.042 1.00 90.88 114 THR A CA 1
ATOM 848 C C . THR A 1 114 ? -7.245 9.815 3.312 1.00 90.88 114 THR A C 1
ATOM 850 O O . THR A 1 114 ? -8.199 9.180 3.773 1.00 90.88 114 THR A O 1
ATOM 853 N N . ALA A 1 115 ? -7.352 11.113 3.006 1.00 94.06 115 ALA A N 1
ATOM 854 C CA . ALA A 1 115 ? -8.562 11.904 3.216 1.00 94.06 115 ALA A CA 1
ATOM 855 C C . ALA A 1 115 ? -9.837 11.223 2.669 1.00 94.06 115 ALA A C 1
ATOM 857 O O . ALA A 1 115 ? -9.927 10.812 1.509 1.00 94.06 115 ALA A O 1
ATOM 858 N N . GLY A 1 116 ? -10.859 11.121 3.522 1.00 94.12 116 GLY A N 1
ATOM 859 C CA . GLY A 1 116 ? -12.147 10.503 3.204 1.00 94.12 116 GLY A CA 1
ATOM 860 C C . GLY A 1 116 ? -12.207 8.984 3.403 1.00 94.12 116 GLY A C 1
ATOM 861 O O . GLY A 1 116 ? -13.295 8.415 3.274 1.00 94.12 116 GLY A O 1
ATOM 862 N N . ALA A 1 117 ? -11.099 8.319 3.752 1.00 96.81 117 ALA A N 1
ATOM 863 C CA . ALA A 1 117 ? -11.106 6.903 4.108 1.00 96.81 117 ALA A CA 1
ATOM 864 C C . ALA A 1 117 ? -12.027 6.630 5.313 1.00 96.81 117 ALA A C 1
ATOM 866 O O . ALA A 1 117 ? -11.958 7.338 6.319 1.00 96.81 117 ALA A O 1
ATOM 867 N N . LYS A 1 118 ? -12.901 5.615 5.229 1.00 97.81 118 LYS A N 1
ATOM 868 C CA . LYS A 1 118 ? -13.928 5.321 6.250 1.00 97.81 118 LYS A CA 1
ATOM 869 C C . LYS A 1 118 ? -14.150 3.821 6.463 1.00 97.81 118 LYS A C 1
ATOM 871 O O . LYS A 1 118 ? -14.118 3.049 5.508 1.00 97.81 118 LYS A O 1
ATOM 876 N N . GLY A 1 119 ? -14.397 3.394 7.701 1.00 97.62 119 GLY A N 1
ATOM 877 C CA . GLY A 1 119 ? -14.642 1.982 8.017 1.00 97.62 119 GLY A CA 1
ATOM 878 C C . GLY A 1 119 ? -14.589 1.661 9.511 1.00 97.62 119 GLY A C 1
ATOM 879 O O . GLY A 1 119 ? -14.895 2.521 10.335 1.00 97.62 119 GLY A O 1
ATOM 880 N N . VAL A 1 120 ? -14.237 0.418 9.859 1.00 98.31 120 VAL A N 1
ATOM 881 C CA . VAL A 1 120 ? -14.220 -0.076 11.248 1.00 98.31 120 VAL A CA 1
ATOM 882 C C . VAL A 1 120 ? -12.809 -0.494 11.650 1.00 98.31 120 VAL A C 1
ATOM 884 O O . VAL A 1 120 ? -12.131 -1.213 10.915 1.00 98.31 120 VAL A O 1
ATOM 887 N N . VAL A 1 121 ? -12.411 -0.051 12.840 1.00 98.38 121 VAL A N 1
ATOM 888 C CA . VAL A 1 121 ? -11.195 -0.440 13.557 1.00 98.38 121 VAL A CA 1
ATOM 889 C C . VAL A 1 121 ? -11.619 -1.338 14.716 1.00 98.38 121 VAL A C 1
ATOM 891 O O . VAL A 1 121 ? -12.513 -0.957 15.471 1.00 98.38 121 VAL A O 1
ATOM 894 N N . SER A 1 122 ? -10.981 -2.494 14.887 1.00 98.50 122 SER A N 1
ATOM 895 C CA . SER A 1 122 ? -11.161 -3.340 16.074 1.00 98.50 122 SER A CA 1
ATOM 896 C C . SER A 1 122 ? -9.909 -3.296 16.939 1.00 98.50 122 SER A C 1
ATOM 898 O O . SER A 1 122 ? -8.784 -3.247 16.435 1.00 98.50 122 SER A O 1
ATOM 900 N N . LEU A 1 123 ? -10.096 -3.334 18.253 1.00 98.44 123 LEU A N 1
ATOM 901 C CA . LEU A 1 123 ? -9.045 -3.189 19.250 1.00 98.44 123 LEU A CA 1
ATOM 902 C C . LEU A 1 123 ? -9.098 -4.324 20.278 1.00 98.44 123 LEU A C 1
ATOM 904 O O . LEU A 1 123 ? -10.141 -4.944 20.501 1.00 98.44 123 LEU A O 1
ATOM 908 N N . ALA A 1 124 ? -7.967 -4.556 20.937 1.00 98.12 124 ALA A N 1
ATOM 909 C CA . ALA A 1 124 ? -7.860 -5.398 22.119 1.00 98.12 124 ALA A CA 1
ATOM 910 C C . ALA A 1 124 ? -7.159 -4.650 23.264 1.00 98.12 124 ALA A C 1
ATOM 912 O O . ALA A 1 124 ? -6.254 -3.840 23.034 1.00 98.12 124 ALA A O 1
ATOM 913 N N . ARG A 1 125 ? -7.566 -4.936 24.503 1.00 97.06 125 ARG A N 1
ATOM 914 C CA . ARG A 1 125 ? -6.963 -4.416 25.733 1.00 97.06 125 ARG A CA 1
ATOM 915 C C . ARG A 1 125 ? -5.860 -5.366 26.189 1.00 97.06 125 ARG A C 1
ATOM 917 O O . ARG A 1 125 ? -6.141 -6.494 26.580 1.00 97.06 125 ARG A O 1
ATOM 924 N N . GLY A 1 126 ? -4.610 -4.915 26.129 1.00 92.56 126 GLY A N 1
ATOM 925 C CA . GLY A 1 126 ? -3.462 -5.612 26.715 1.00 92.56 126 GLY A CA 1
ATOM 926 C C . GLY A 1 126 ? -2.965 -4.925 27.989 1.00 92.56 126 GLY A C 1
ATOM 927 O O . GLY A 1 126 ? -3.511 -3.906 28.408 1.00 92.56 126 GLY A O 1
ATOM 928 N N . SER A 1 127 ? -1.868 -5.429 28.561 1.00 87.56 127 SER A N 1
ATOM 929 C CA . SER A 1 127 ? -1.178 -4.800 29.705 1.00 87.56 127 SER A CA 1
ATOM 930 C C . SER A 1 127 ? -0.734 -3.357 29.424 1.00 87.56 127 SER A C 1
ATOM 932 O O . SER A 1 127 ? -0.733 -2.521 30.317 1.00 87.56 127 SER A O 1
ATOM 934 N N . GLY A 1 128 ? -0.416 -3.040 28.165 1.00 88.81 128 GLY A N 1
ATOM 935 C CA . GLY A 1 128 ? -0.140 -1.680 27.687 1.00 88.81 128 GLY A CA 1
ATOM 936 C C . GLY A 1 128 ? -1.368 -0.924 27.161 1.00 88.81 128 GLY A C 1
ATOM 937 O O . GLY A 1 128 ? -1.217 -0.148 26.219 1.00 88.81 128 GLY A O 1
ATOM 938 N N . GLY A 1 129 ? -2.567 -1.195 27.688 1.00 95.44 129 GLY A N 1
ATOM 939 C CA . GLY A 1 129 ? -3.820 -0.538 27.303 1.00 95.44 129 GLY A CA 1
ATOM 940 C C . GLY A 1 129 ? -4.413 -1.006 25.967 1.00 95.44 129 GLY A C 1
ATOM 941 O O . GLY A 1 129 ? -4.092 -2.083 25.458 1.00 95.44 129 GLY A O 1
ATOM 942 N N . TRP A 1 130 ? -5.315 -0.192 25.406 1.00 97.75 130 TRP A N 1
ATOM 943 C CA . TRP A 1 130 ? -5.964 -0.454 24.118 1.00 97.75 130 TRP A CA 1
ATOM 944 C C . TRP A 1 130 ? -4.992 -0.321 22.944 1.00 97.75 130 TRP A C 1
ATOM 946 O O . TRP A 1 130 ? -4.279 0.682 22.800 1.00 97.75 130 TRP A O 1
ATOM 956 N N . ARG A 1 131 ? -5.012 -1.334 22.075 1.00 97.38 131 ARG A N 1
ATOM 957 C CA . ARG A 1 131 ? -4.240 -1.411 20.832 1.00 97.38 131 ARG A CA 1
ATOM 958 C C . ARG A 1 131 ? -5.110 -1.943 19.705 1.00 97.38 131 ARG A C 1
ATOM 960 O O . ARG A 1 131 ? -5.978 -2.776 19.948 1.00 97.38 131 ARG A O 1
ATOM 967 N N . THR A 1 132 ? -4.845 -1.515 18.481 1.00 97.38 132 THR A N 1
ATOM 968 C CA . THR A 1 132 ? -5.478 -2.061 17.278 1.00 97.38 132 THR A CA 1
ATOM 969 C C . THR A 1 132 ? -5.204 -3.557 17.187 1.00 97.38 132 THR A C 1
ATOM 971 O O . THR A 1 132 ? -4.060 -3.972 17.370 1.00 97.38 132 THR A O 1
ATOM 974 N N . ASP A 1 133 ? -6.243 -4.347 16.909 1.00 97.62 133 ASP A N 1
ATOM 975 C CA . ASP A 1 133 ? -6.171 -5.788 16.640 1.00 97.62 133 ASP A CA 1
ATOM 976 C C . ASP A 1 133 ? -6.754 -6.175 15.272 1.00 97.62 133 ASP A C 1
ATOM 978 O O . ASP A 1 133 ? -6.440 -7.263 14.812 1.00 97.62 133 ASP A O 1
ATOM 982 N N . ASP A 1 134 ? -7.564 -5.339 14.608 1.00 97.31 134 ASP A N 1
ATOM 983 C CA . ASP A 1 134 ? -8.078 -5.577 13.244 1.00 97.31 134 ASP A CA 1
ATOM 984 C C . ASP A 1 134 ? -8.454 -4.262 12.540 1.00 97.31 134 ASP A C 1
ATOM 986 O O . ASP A 1 134 ? -8.825 -3.292 13.201 1.00 97.31 134 ASP A O 1
ATOM 990 N N . LEU A 1 135 ? -8.390 -4.238 11.205 1.00 96.88 135 LEU A N 1
ATOM 991 C CA . LEU A 1 135 ? -9.047 -3.222 10.379 1.00 96.88 135 LEU A CA 1
ATOM 992 C C . LEU A 1 135 ? -9.967 -3.929 9.381 1.00 96.88 135 LEU A C 1
ATOM 994 O O . LEU A 1 135 ? -9.578 -4.912 8.741 1.00 96.88 135 LEU A O 1
ATOM 998 N N . SER A 1 136 ? -11.191 -3.431 9.216 1.00 97.75 136 SER A N 1
ATOM 999 C CA . SER A 1 136 ? -12.139 -4.070 8.306 1.00 97.75 136 SER A CA 1
ATOM 1000 C C . SER A 1 136 ? -11.677 -3.964 6.849 1.00 97.75 136 SER A C 1
ATOM 1002 O O . SER A 1 136 ? -11.056 -2.979 6.440 1.00 97.75 136 SER A O 1
ATOM 1004 N N . ALA A 1 137 ? -12.012 -4.964 6.026 1.00 97.56 137 ALA A N 1
ATOM 1005 C CA . ALA A 1 137 ? -11.666 -4.941 4.602 1.00 97.56 137 ALA A CA 1
ATOM 1006 C C . ALA A 1 137 ? -12.251 -3.700 3.905 1.00 97.56 137 ALA A C 1
ATOM 1008 O O . ALA A 1 137 ? -11.600 -3.111 3.049 1.00 97.56 137 ALA A O 1
ATOM 1009 N N . ALA A 1 138 ? -13.446 -3.263 4.319 1.00 96.88 138 ALA A N 1
ATOM 1010 C CA . ALA A 1 138 ? -14.066 -2.024 3.861 1.00 96.88 138 ALA A CA 1
ATOM 1011 C C . ALA A 1 138 ? -13.218 -0.777 4.177 1.00 96.88 138 ALA A C 1
ATOM 1013 O O . ALA A 1 138 ? -13.085 0.086 3.311 1.00 96.88 138 ALA A O 1
ATOM 1014 N N . PHE A 1 139 ? -12.599 -0.697 5.364 1.00 97.25 139 PHE A N 1
ATOM 1015 C CA . PHE A 1 139 ? -11.703 0.412 5.701 1.00 97.25 139 PHE A CA 1
ATOM 1016 C C . PHE A 1 139 ? -10.480 0.420 4.786 1.00 97.25 139 PHE A C 1
ATOM 1018 O O . PHE A 1 139 ? -10.224 1.417 4.118 1.00 97.25 139 PHE A O 1
ATOM 1025 N N . LEU A 1 140 ? -9.784 -0.715 4.676 1.00 96.81 140 LEU A N 1
ATOM 1026 C CA . LEU A 1 140 ? -8.609 -0.858 3.811 1.00 96.81 140 LEU A CA 1
ATOM 1027 C C . LEU A 1 140 ? -8.908 -0.574 2.334 1.00 96.81 140 LEU A C 1
ATOM 1029 O O . LEU A 1 140 ? -8.103 0.065 1.664 1.00 96.81 140 LEU A O 1
ATOM 1033 N N . ARG A 1 141 ? -10.066 -1.013 1.817 1.00 96.50 141 ARG A N 1
ATOM 1034 C CA . ARG A 1 141 ? -10.515 -0.662 0.461 1.00 96.50 141 ARG A CA 1
ATOM 1035 C C . ARG A 1 141 ? -10.673 0.850 0.338 1.00 96.50 141 ARG A C 1
ATOM 1037 O O . ARG A 1 141 ? -10.108 1.450 -0.570 1.00 96.50 141 ARG A O 1
ATOM 1044 N N . SER A 1 142 ? -11.352 1.472 1.303 1.00 96.56 142 SER A N 1
ATOM 1045 C CA . SER A 1 142 ? -11.552 2.922 1.347 1.00 96.56 142 SER A CA 1
ATOM 1046 C C . SER A 1 142 ? -10.252 3.729 1.489 1.00 96.56 142 SER A C 1
ATOM 1048 O O . SER A 1 142 ? -10.253 4.897 1.106 1.00 96.56 142 SER A O 1
ATOM 1050 N N . ILE A 1 143 ? -9.179 3.136 2.025 1.00 94.94 143 ILE A N 1
ATOM 1051 C CA . ILE A 1 143 ? -7.827 3.712 2.095 1.00 94.94 143 ILE A CA 1
ATOM 1052 C C . ILE A 1 143 ? -7.120 3.581 0.750 1.00 94.94 143 ILE A C 1
ATOM 1054 O O . ILE A 1 143 ? -6.702 4.587 0.191 1.00 94.94 143 ILE A O 1
ATOM 1058 N N . VAL A 1 144 ? -7.054 2.365 0.195 1.00 92.62 144 VAL A N 1
ATOM 1059 C CA . VAL A 1 144 ? -6.439 2.107 -1.117 1.00 92.62 144 VAL A CA 1
ATOM 1060 C C . VAL A 1 144 ? -7.086 2.976 -2.196 1.00 92.62 144 VAL A C 1
ATOM 1062 O O . VAL A 1 144 ? -6.382 3.550 -3.019 1.00 92.62 144 VAL A O 1
ATOM 1065 N N . GLU A 1 145 ? -8.410 3.152 -2.173 1.00 92.44 145 GLU A N 1
ATOM 1066 C CA . GLU A 1 145 ? -9.081 4.105 -3.058 1.00 92.44 145 GLU A CA 1
ATOM 1067 C C . GLU A 1 145 ? -8.713 5.572 -2.792 1.00 92.44 145 GLU A C 1
ATOM 1069 O O . GLU A 1 145 ? -8.670 6.350 -3.742 1.00 92.44 145 GLU A O 1
ATOM 1074 N N . ALA A 1 146 ? -8.499 5.981 -1.537 1.00 91.38 146 ALA A N 1
ATOM 1075 C CA . ALA A 1 146 ? -8.123 7.355 -1.206 1.00 91.38 146 ALA A CA 1
ATOM 1076 C C . ALA A 1 146 ? -6.714 7.671 -1.728 1.00 91.38 146 ALA A C 1
ATOM 1078 O O . ALA A 1 146 ? -6.563 8.621 -2.494 1.00 91.38 146 ALA A O 1
ATOM 1079 N N . SER A 1 147 ? -5.730 6.815 -1.442 1.00 88.19 147 SER A N 1
ATOM 1080 C CA . SER A 1 147 ? -4.357 6.947 -1.947 1.00 88.19 147 SER A CA 1
ATOM 1081 C C . SER A 1 147 ? -4.302 6.887 -3.481 1.00 88.19 147 SER A C 1
ATOM 1083 O O . SER A 1 147 ? -3.665 7.725 -4.113 1.00 88.19 147 SER A O 1
ATOM 1085 N N . LEU A 1 148 ? -5.061 5.981 -4.114 1.00 87.44 148 LEU A N 1
ATOM 1086 C CA . LEU A 1 148 ? -5.188 5.920 -5.579 1.00 87.44 148 LEU A CA 1
ATOM 1087 C C . LEU A 1 148 ? -5.891 7.148 -6.197 1.00 87.44 148 LEU A C 1
ATOM 1089 O O . LEU A 1 148 ? -5.657 7.466 -7.365 1.00 87.44 148 LEU A O 1
ATOM 1093 N N . ARG A 1 149 ? -6.754 7.847 -5.448 1.00 85.75 149 ARG A N 1
ATOM 1094 C CA . ARG A 1 149 ? -7.352 9.130 -5.865 1.00 85.75 149 ARG A CA 1
ATOM 1095 C C . ARG A 1 149 ? -6.383 10.303 -5.660 1.00 85.75 149 ARG A C 1
ATOM 1097 O O . ARG A 1 149 ? -6.363 11.202 -6.506 1.00 85.75 149 ARG A O 1
ATOM 1104 N N . ALA A 1 150 ? -5.582 10.278 -4.594 1.00 85.00 150 ALA A N 1
ATOM 1105 C CA . ALA A 1 150 ? -4.555 11.274 -4.287 1.00 85.00 150 ALA A CA 1
ATOM 1106 C C . ALA A 1 150 ? -3.374 11.232 -5.274 1.00 85.00 150 ALA A C 1
ATOM 1108 O O . ALA A 1 150 ? -2.864 12.291 -5.641 1.00 85.00 150 ALA A O 1
ATOM 1109 N N . ASP A 1 151 ? -2.995 10.042 -5.756 1.00 84.06 151 ASP A N 1
ATOM 1110 C CA . ASP A 1 151 ? -1.957 9.854 -6.776 1.00 84.06 151 ASP A CA 1
ATOM 1111 C C . ASP A 1 151 ? -2.242 10.687 -8.043 1.00 84.06 151 ASP A C 1
ATOM 1113 O O . ASP A 1 151 ? -3.351 10.679 -8.593 1.00 84.06 151 ASP A O 1
ATOM 1117 N N . LYS A 1 152 ? -1.208 11.412 -8.490 1.00 83.00 152 LYS A N 1
ATOM 1118 C CA . LYS A 1 152 ? -1.177 12.260 -9.692 1.00 83.00 152 LYS A CA 1
ATOM 1119 C C . LYS A 1 152 ? -0.145 11.790 -10.728 1.00 83.00 152 LYS A C 1
ATOM 1121 O O . LYS A 1 152 ? -0.159 12.302 -11.843 1.00 83.00 152 LYS A O 1
ATOM 1126 N N . GLU A 1 153 ? 0.742 10.847 -10.391 1.00 81.62 153 GLU A N 1
ATOM 1127 C CA . GLU A 1 153 ? 1.683 10.248 -11.349 1.00 81.62 153 GLU A CA 1
ATOM 1128 C C . GLU A 1 153 ? 0.994 9.207 -12.242 1.00 81.62 153 GLU A C 1
ATOM 1130 O O . GLU A 1 153 ? 1.307 9.107 -13.431 1.00 81.62 153 GLU A O 1
ATOM 1135 N N . THR A 1 154 ? 0.086 8.399 -11.682 1.00 82.31 154 THR A N 1
ATOM 1136 C CA . THR A 1 154 ? -0.527 7.279 -12.414 1.00 82.31 154 THR A CA 1
ATOM 1137 C C . THR A 1 154 ? -1.735 7.737 -13.249 1.00 82.31 154 THR A C 1
ATOM 1139 O O . THR A 1 154 ? -2.682 8.307 -12.699 1.00 82.31 154 THR A O 1
ATOM 1142 N N . PRO A 1 155 ? -1.788 7.441 -14.567 1.00 86.81 155 PRO A N 1
ATOM 1143 C CA . PRO A 1 155 ? -2.932 7.782 -15.414 1.00 86.81 155 PRO A CA 1
ATOM 1144 C C . PRO A 1 155 ? -4.251 7.204 -14.886 1.00 86.81 155 PRO A C 1
ATOM 1146 O O . PRO A 1 155 ? -4.322 6.029 -14.520 1.00 86.81 155 PRO A O 1
ATOM 1149 N N . ARG A 1 156 ? -5.332 7.997 -14.903 1.00 89.94 156 ARG A N 1
ATOM 1150 C CA . ARG A 1 156 ? -6.620 7.616 -14.284 1.00 89.94 156 ARG A CA 1
ATOM 1151 C C . ARG A 1 156 ? -7.230 6.314 -14.829 1.00 89.94 156 ARG A C 1
ATOM 1153 O O . ARG A 1 156 ? -7.870 5.594 -14.069 1.00 89.94 156 ARG A O 1
ATOM 1160 N N . VAL A 1 157 ? -6.974 5.957 -16.091 1.00 89.81 157 VAL A N 1
ATOM 1161 C CA . VAL A 1 157 ? -7.372 4.657 -16.676 1.00 89.81 157 VAL A CA 1
ATOM 1162 C C . VAL A 1 157 ? -6.658 3.466 -16.015 1.00 89.81 157 VAL A C 1
ATOM 1164 O O . VAL A 1 157 ? -7.282 2.445 -15.719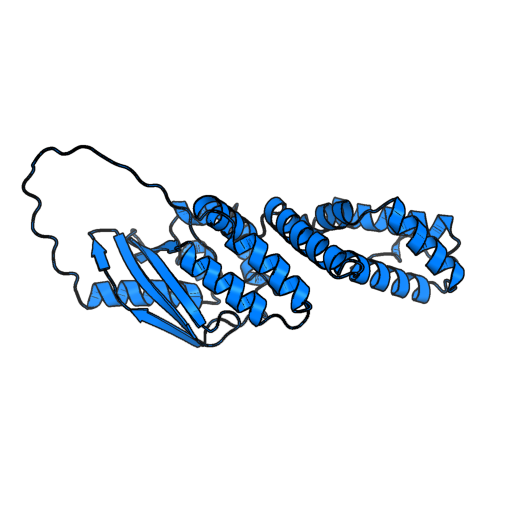 1.00 89.81 157 VAL A O 1
ATOM 1167 N N . VAL A 1 158 ? -5.372 3.619 -15.686 1.00 88.94 158 VAL A N 1
ATOM 1168 C CA . VAL A 1 158 ? -4.574 2.608 -14.976 1.00 88.94 158 VAL A CA 1
ATOM 1169 C C . VAL A 1 158 ? -5.046 2.509 -13.527 1.00 88.94 158 VAL A C 1
ATOM 1171 O O . VAL A 1 158 ? -5.298 1.403 -13.054 1.00 88.94 158 VAL A O 1
ATOM 1174 N N . VAL A 1 159 ? -5.271 3.649 -12.860 1.00 90.38 159 VAL A N 1
ATOM 1175 C CA . VAL A 1 159 ? -5.866 3.713 -11.512 1.00 90.38 159 VAL A CA 1
ATOM 1176 C C . VAL A 1 159 ? -7.209 2.975 -11.455 1.00 90.38 159 VAL A C 1
ATOM 1178 O O . VAL A 1 159 ? -7.409 2.129 -10.582 1.00 90.38 159 VAL A O 1
ATOM 1181 N N . GLY A 1 160 ? -8.113 3.241 -12.404 1.00 92.06 160 GLY A N 1
ATOM 1182 C CA . GLY A 1 160 ? -9.418 2.580 -12.489 1.00 92.06 160 GLY A CA 1
ATOM 1183 C C . GLY A 1 160 ? -9.306 1.067 -12.702 1.00 92.06 160 GLY A C 1
ATOM 1184 O O . GLY A 1 160 ? -10.000 0.298 -12.039 1.00 92.06 160 GLY A O 1
ATOM 1185 N N . CYS A 1 161 ? -8.383 0.621 -13.560 1.00 94.12 161 CYS A N 1
ATOM 1186 C CA . CYS A 1 161 ? -8.114 -0.800 -13.787 1.00 94.12 161 CYS A CA 1
ATOM 1187 C C . CYS A 1 161 ? -7.523 -1.502 -12.548 1.00 94.12 161 CYS A C 1
ATOM 1189 O O . CYS A 1 161 ? -7.952 -2.607 -12.205 1.00 94.12 161 CYS A O 1
ATOM 1191 N N . VAL A 1 162 ? -6.579 -0.866 -11.845 1.00 92.44 162 VAL A N 1
ATOM 1192 C CA . VAL A 1 162 ? -5.963 -1.409 -10.621 1.00 92.44 162 VAL A CA 1
ATOM 1193 C C . VAL A 1 162 ? -6.989 -1.477 -9.491 1.00 92.44 162 VAL A C 1
ATOM 1195 O O . VAL A 1 162 ? -7.180 -2.548 -8.915 1.00 92.44 162 VAL A O 1
ATOM 1198 N N . SER A 1 163 ? -7.715 -0.385 -9.229 1.00 92.69 163 SER A N 1
ATOM 1199 C CA . SER A 1 163 ? -8.793 -0.358 -8.234 1.00 92.69 163 SER A CA 1
ATOM 1200 C C . SER A 1 163 ? -9.867 -1.403 -8.555 1.00 92.69 163 SER A C 1
ATOM 1202 O O . SER A 1 163 ? -10.152 -2.273 -7.734 1.00 92.69 163 SER A O 1
ATOM 1204 N N . GLY A 1 164 ? -10.375 -1.431 -9.792 1.00 94.81 164 GLY A N 1
ATOM 1205 C CA . GLY A 1 164 ? -11.391 -2.390 -10.232 1.00 94.81 164 GLY A CA 1
ATOM 1206 C C . GLY A 1 164 ? -10.975 -3.862 -10.111 1.00 94.81 164 GLY A C 1
ATOM 1207 O O . GLY A 1 164 ? -11.838 -4.720 -9.930 1.00 94.81 164 GLY A O 1
ATOM 1208 N N . ARG A 1 165 ? -9.672 -4.180 -10.157 1.00 94.94 165 ARG A N 1
ATOM 1209 C CA . ARG A 1 165 ? -9.149 -5.520 -9.835 1.00 94.94 165 ARG A CA 1
ATOM 1210 C C . ARG A 1 165 ? -9.063 -5.768 -8.330 1.00 94.94 165 ARG A C 1
ATOM 1212 O O . ARG A 1 165 ? -9.477 -6.830 -7.873 1.00 94.94 165 ARG A O 1
ATOM 1219 N N . LEU A 1 166 ? -8.530 -4.813 -7.567 1.00 93.06 166 LEU A N 1
ATOM 1220 C CA . LEU A 1 166 ? -8.334 -4.937 -6.121 1.00 93.06 166 LEU A CA 1
ATOM 1221 C C . LEU A 1 166 ? -9.664 -5.026 -5.359 1.00 93.06 166 LEU A C 1
ATOM 1223 O O . LEU A 1 166 ? -9.810 -5.889 -4.496 1.00 93.06 166 LEU A O 1
ATOM 1227 N N . MET A 1 167 ? -10.660 -4.212 -5.719 1.00 93.75 167 MET A N 1
ATOM 1228 C CA . MET A 1 167 ? -11.969 -4.203 -5.054 1.00 93.75 167 MET A CA 1
ATOM 1229 C C . MET A 1 167 ? -12.773 -5.491 -5.293 1.00 93.75 167 MET A C 1
ATOM 1231 O O . MET A 1 167 ? -13.576 -5.864 -4.443 1.00 93.75 167 MET A O 1
ATOM 1235 N N . ARG A 1 168 ? -12.509 -6.216 -6.393 1.00 96.25 168 ARG A N 1
ATOM 1236 C CA . ARG A 1 168 ? -13.106 -7.534 -6.702 1.00 96.25 168 ARG A CA 1
ATOM 1237 C C . ARG A 1 168 ? -12.480 -8.705 -5.932 1.00 96.25 168 ARG A C 1
ATOM 1239 O O . ARG A 1 168 ? -12.966 -9.828 -6.042 1.00 96.25 168 ARG A O 1
ATOM 1246 N N . LEU A 1 169 ? -11.401 -8.492 -5.175 1.00 96.38 169 LEU A N 1
ATOM 1247 C CA . LEU A 1 169 ? -10.861 -9.527 -4.293 1.00 96.38 169 LEU A CA 1
ATOM 1248 C C . LEU A 1 169 ? -11.800 -9.731 -3.097 1.00 96.38 169 LEU A C 1
ATOM 1250 O O . LEU A 1 169 ? -12.200 -8.757 -2.463 1.00 96.38 169 LEU A O 1
ATOM 1254 N N . ALA A 1 170 ? -12.095 -10.989 -2.755 1.00 97.56 170 ALA A N 1
ATOM 1255 C CA . ALA A 1 170 ? -12.813 -11.345 -1.528 1.00 97.56 170 ALA A CA 1
ATOM 1256 C C . ALA A 1 170 ? -12.105 -10.787 -0.279 1.00 97.56 170 ALA A C 1
ATOM 1258 O O . ALA A 1 170 ? -10.878 -10.675 -0.266 1.00 97.56 170 ALA A O 1
ATOM 1259 N N . ASP A 1 171 ? -12.867 -10.449 0.765 1.00 97.38 171 ASP A N 1
ATOM 1260 C CA . ASP A 1 171 ? -12.387 -9.712 1.945 1.00 97.38 171 ASP A CA 1
ATOM 1261 C C . ASP A 1 171 ? -11.145 -10.327 2.598 1.00 97.38 171 ASP A C 1
ATOM 1263 O O . ASP A 1 171 ? -10.206 -9.607 2.929 1.00 97.38 171 ASP A O 1
ATOM 1267 N N . ASP A 1 172 ? -11.091 -11.652 2.734 1.00 96.88 172 ASP A N 1
ATOM 1268 C CA . ASP A 1 172 ? -9.957 -12.362 3.326 1.00 96.88 172 ASP A CA 1
ATOM 1269 C C . ASP A 1 172 ? -8.679 -12.228 2.469 1.00 96.88 172 ASP A C 1
ATOM 1271 O O . ASP A 1 172 ? -7.590 -11.962 2.987 1.00 96.88 172 ASP A O 1
ATOM 1275 N N . ARG A 1 173 ? -8.817 -12.363 1.143 1.00 96.88 173 ARG A N 1
ATOM 1276 C CA . ARG A 1 173 ? -7.738 -12.239 0.152 1.00 96.88 173 ARG A CA 1
ATOM 1277 C C . ARG A 1 173 ? -7.273 -10.793 0.031 1.00 96.88 173 ARG A C 1
ATOM 1279 O O . ARG A 1 173 ? -6.068 -10.559 -0.045 1.00 96.88 173 ARG A O 1
ATOM 1286 N N . PHE A 1 174 ? -8.207 -9.843 0.037 1.00 96.56 174 PHE A N 1
ATOM 1287 C CA . PHE A 1 174 ? -7.916 -8.415 0.003 1.00 96.56 174 PHE A CA 1
ATOM 1288 C C . PHE A 1 174 ? -7.179 -7.977 1.271 1.00 96.56 174 PHE A C 1
ATOM 1290 O O . PHE A 1 174 ? -6.113 -7.381 1.162 1.00 96.56 174 PHE A O 1
ATOM 1297 N N . LYS A 1 175 ? -7.674 -8.352 2.461 1.00 96.19 175 LYS A N 1
ATOM 1298 C CA . LYS A 1 175 ? -7.003 -8.084 3.741 1.00 96.19 175 LYS A CA 1
ATOM 1299 C C . LYS A 1 175 ? -5.577 -8.635 3.748 1.00 96.19 175 LYS A C 1
ATOM 1301 O O . LYS A 1 175 ? -4.642 -7.872 3.966 1.00 96.19 175 LYS A O 1
ATOM 1306 N N . ARG A 1 176 ? -5.372 -9.920 3.420 1.00 96.25 176 ARG A N 1
ATOM 1307 C CA . ARG A 1 176 ? -4.015 -10.507 3.356 1.00 96.25 176 ARG A CA 1
ATOM 1308 C C . ARG A 1 176 ? -3.098 -9.798 2.352 1.00 96.25 176 ARG A C 1
ATOM 1310 O O . ARG A 1 176 ? -1.923 -9.621 2.658 1.00 96.25 176 ARG A O 1
ATOM 1317 N N . LEU A 1 177 ? -3.609 -9.382 1.188 1.00 95.31 177 LEU A N 1
ATOM 1318 C CA . LEU A 1 177 ? -2.825 -8.628 0.204 1.00 95.31 177 LEU A CA 1
ATOM 1319 C C . LEU A 1 177 ? -2.454 -7.234 0.721 1.00 95.31 177 LEU A C 1
ATOM 1321 O O . LEU A 1 177 ? -1.280 -6.884 0.681 1.00 95.31 177 LEU A O 1
ATOM 1325 N N . ALA A 1 178 ? -3.426 -6.473 1.229 1.00 95.06 178 ALA A N 1
ATOM 1326 C CA . ALA A 1 178 ? -3.197 -5.151 1.798 1.00 95.06 178 ALA A CA 1
ATOM 1327 C C . ALA A 1 178 ? -2.113 -5.227 2.879 1.00 95.06 178 ALA A C 1
ATOM 1329 O O . ALA A 1 178 ? -1.114 -4.529 2.805 1.00 95.06 178 ALA A O 1
ATOM 1330 N N . TYR A 1 179 ? -2.237 -6.152 3.826 1.00 94.94 179 TYR A N 1
ATOM 1331 C CA . TYR A 1 179 ? -1.282 -6.323 4.924 1.00 94.94 179 TYR A CA 1
ATOM 1332 C C . TYR A 1 179 ? 0.116 -6.738 4.496 1.00 94.94 179 TYR A C 1
ATOM 1334 O O . TYR A 1 179 ? 1.094 -6.330 5.116 1.00 94.94 179 TYR A O 1
ATOM 1342 N N . ALA A 1 180 ? 0.229 -7.495 3.414 1.00 94.25 180 ALA A N 1
ATOM 1343 C CA . ALA A 1 180 ? 1.523 -7.784 2.834 1.00 94.25 180 ALA A CA 1
ATOM 1344 C C . ALA A 1 180 ? 2.121 -6.560 2.102 1.00 94.25 180 ALA A C 1
ATOM 1346 O O . ALA A 1 180 ? 3.326 -6.365 2.188 1.00 94.25 180 ALA A O 1
ATOM 1347 N N . LEU A 1 181 ? 1.315 -5.704 1.457 1.00 92.12 181 LEU A N 1
ATOM 1348 C CA . LEU A 1 181 ? 1.780 -4.435 0.863 1.00 92.12 181 LEU A CA 1
ATOM 1349 C C . LEU A 1 181 ? 2.223 -3.421 1.927 1.00 92.12 181 LEU A C 1
ATOM 1351 O O . LEU A 1 181 ? 3.277 -2.813 1.805 1.00 92.12 181 LEU A O 1
ATOM 1355 N N . LEU A 1 182 ? 1.438 -3.296 2.995 1.00 89.56 182 LEU A N 1
ATOM 1356 C CA . LEU A 1 182 ? 1.593 -2.334 4.093 1.00 89.56 182 LEU A CA 1
ATOM 1357 C C . LEU A 1 182 ? 2.765 -2.646 5.047 1.00 89.56 182 LEU A C 1
ATOM 1359 O O . LEU A 1 182 ? 2.970 -1.952 6.038 1.00 89.56 182 LEU A O 1
ATOM 1363 N N . GLY A 1 183 ? 3.503 -3.720 4.766 1.00 89.19 183 GLY A N 1
ATOM 1364 C CA . GLY A 1 183 ? 4.779 -4.078 5.391 1.00 89.19 183 GLY A CA 1
ATOM 1365 C C . GLY A 1 183 ? 5.831 -4.425 4.340 1.00 89.19 183 GLY A C 1
ATOM 1366 O O . GLY A 1 183 ? 6.715 -5.234 4.612 1.00 89.19 183 GLY A O 1
ATOM 1367 N N . GLU A 1 184 ? 5.652 -3.899 3.122 1.00 89.38 184 GLU A N 1
ATOM 1368 C CA . GLU A 1 184 ? 6.509 -4.050 1.942 1.00 89.38 184 GLU A CA 1
ATOM 1369 C C . GLU A 1 184 ? 6.940 -5.487 1.602 1.00 89.38 184 GLU A C 1
ATOM 1371 O O . GLU A 1 184 ? 7.991 -5.710 1.001 1.00 89.38 184 GLU A O 1
ATOM 1376 N N . LYS A 1 185 ? 6.135 -6.503 1.945 1.00 89.75 185 LYS A N 1
ATOM 1377 C CA . LYS A 1 185 ? 6.494 -7.909 1.709 1.00 89.75 185 LYS A CA 1
ATOM 1378 C C . LYS A 1 185 ? 6.695 -8.132 0.202 1.00 89.75 185 LYS A C 1
ATOM 1380 O O . LYS A 1 185 ? 5.707 -8.048 -0.537 1.00 89.75 185 LYS A O 1
ATOM 1385 N N . PRO A 1 186 ? 7.905 -8.5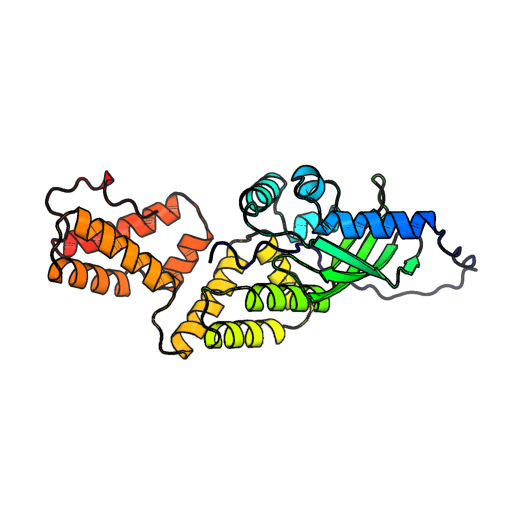08 -0.270 1.00 88.00 186 PRO A N 1
ATOM 1386 C CA . PRO A 1 186 ? 8.257 -8.477 -1.692 1.00 88.00 186 PRO A CA 1
ATOM 1387 C C . PRO A 1 186 ? 7.249 -9.146 -2.631 1.00 88.00 186 PRO A C 1
ATOM 1389 O O . PRO A 1 186 ? 6.920 -8.599 -3.677 1.00 88.00 186 PRO A 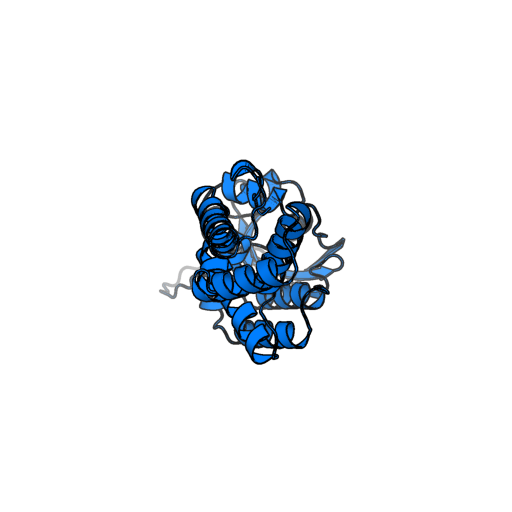O 1
ATOM 1392 N N . GLN A 1 187 ? 6.680 -10.294 -2.248 1.00 90.12 187 GLN A N 1
ATOM 1393 C CA . GLN A 1 187 ? 5.683 -11.006 -3.063 1.00 90.12 187 GLN A CA 1
ATOM 1394 C C . GLN A 1 187 ? 4.392 -10.201 -3.310 1.00 90.12 187 GLN A C 1
ATOM 1396 O O . GLN A 1 187 ? 3.778 -10.332 -4.369 1.00 90.12 187 GLN A O 1
ATOM 1401 N N . ALA A 1 188 ? 3.968 -9.369 -2.357 1.00 91.00 188 ALA A N 1
ATOM 1402 C CA . ALA A 1 188 ? 2.798 -8.512 -2.516 1.00 91.00 188 ALA A CA 1
ATOM 1403 C C . ALA A 1 188 ? 3.114 -7.301 -3.394 1.00 91.00 188 ALA A C 1
ATOM 1405 O O . ALA A 1 188 ? 2.355 -7.016 -4.322 1.00 91.00 188 ALA A O 1
ATOM 1406 N N . THR A 1 189 ? 4.267 -6.667 -3.171 1.00 87.19 189 THR A N 1
ATOM 1407 C CA . THR A 1 189 ? 4.797 -5.584 -4.010 1.00 87.19 189 THR A CA 1
ATOM 1408 C C . THR A 1 189 ? 4.941 -6.041 -5.467 1.00 87.19 189 THR A C 1
ATOM 1410 O O . THR A 1 189 ? 4.401 -5.394 -6.362 1.00 87.19 189 THR A O 1
ATOM 1413 N N . VAL A 1 190 ? 5.534 -7.220 -5.715 1.00 87.06 190 VAL A N 1
ATOM 1414 C CA . VAL A 1 190 ? 5.580 -7.872 -7.039 1.00 87.06 190 VAL A CA 1
ATOM 1415 C C . VAL A 1 190 ? 4.180 -8.031 -7.630 1.00 87.06 190 VAL A C 1
ATOM 1417 O O . VAL A 1 190 ? 3.946 -7.616 -8.764 1.00 87.06 190 VAL A O 1
ATOM 1420 N N . ARG A 1 191 ? 3.229 -8.599 -6.878 1.00 90.81 191 ARG A N 1
ATOM 1421 C CA . ARG A 1 191 ? 1.867 -8.869 -7.367 1.00 90.81 191 ARG A CA 1
ATOM 1422 C C . ARG A 1 191 ? 1.098 -7.593 -7.725 1.00 90.81 191 ARG A C 1
ATOM 1424 O O . ARG A 1 191 ? 0.347 -7.582 -8.705 1.00 90.81 191 ARG A O 1
ATOM 1431 N N . LEU A 1 192 ? 1.271 -6.518 -6.959 1.00 89.88 192 LEU A N 1
ATOM 1432 C CA . LEU A 1 192 ? 0.660 -5.229 -7.272 1.00 89.88 192 LEU A CA 1
ATOM 1433 C C . LEU A 1 192 ? 1.346 -4.560 -8.467 1.00 89.88 192 LEU A C 1
ATOM 1435 O O . LEU A 1 192 ? 0.650 -4.117 -9.376 1.00 89.88 192 LEU A O 1
ATOM 1439 N N . LEU A 1 193 ? 2.678 -4.550 -8.535 1.00 86.62 193 LEU A N 1
ATOM 1440 C CA . LEU A 1 193 ? 3.409 -4.009 -9.685 1.00 86.62 193 LEU A CA 1
ATOM 1441 C C . LEU A 1 193 ? 3.098 -4.778 -10.982 1.00 86.62 193 LEU A C 1
ATOM 1443 O O . LEU A 1 193 ? 2.938 -4.159 -12.030 1.00 86.62 193 LEU A O 1
ATOM 1447 N N . GLN A 1 194 ? 2.917 -6.102 -10.923 1.00 88.12 194 GLN A N 1
ATOM 1448 C CA . GLN A 1 194 ? 2.394 -6.909 -12.036 1.00 88.12 194 GLN A CA 1
ATOM 1449 C C . GLN A 1 194 ? 0.964 -6.483 -12.417 1.00 88.12 194 GLN A C 1
ATOM 1451 O O . GLN A 1 194 ? 0.660 -6.319 -13.597 1.00 88.12 194 GLN A O 1
ATOM 1456 N N . THR A 1 195 ? 0.106 -6.209 -11.430 1.00 90.38 195 THR A N 1
ATOM 1457 C CA . THR A 1 195 ? -1.264 -5.714 -11.656 1.00 90.38 195 THR A CA 1
ATOM 1458 C C . THR A 1 195 ? -1.280 -4.336 -12.337 1.00 90.38 195 THR A C 1
ATOM 1460 O O . THR A 1 195 ? -2.030 -4.144 -13.295 1.00 90.38 195 THR A O 1
ATOM 1463 N N . VAL A 1 196 ? -0.426 -3.401 -11.901 1.00 89.06 196 VAL A N 1
ATOM 1464 C CA . VAL A 1 196 ? -0.218 -2.090 -12.547 1.00 89.06 196 VAL A CA 1
ATOM 1465 C C . VAL A 1 196 ? 0.301 -2.284 -13.975 1.00 89.06 196 VAL A C 1
ATOM 1467 O O . VAL A 1 196 ? -0.289 -1.765 -14.918 1.00 89.06 196 VAL A O 1
ATOM 1470 N N . SER A 1 197 ? 1.342 -3.104 -14.146 1.00 86.38 197 SER A N 1
ATOM 1471 C CA . SER A 1 197 ? 1.975 -3.433 -15.430 1.00 86.38 197 SER A CA 1
ATOM 1472 C C . SER A 1 197 ? 0.976 -3.963 -16.470 1.00 86.38 197 SER A C 1
ATOM 1474 O O . SER A 1 197 ? 0.970 -3.513 -17.617 1.00 86.38 197 SER A O 1
ATOM 1476 N N . GLU A 1 198 ? 0.076 -4.869 -16.078 1.00 90.00 198 GLU A N 1
ATOM 1477 C CA . GLU A 1 198 ? -0.998 -5.358 -16.951 1.00 90.00 198 GLU A CA 1
ATOM 1478 C C . GLU A 1 198 ? -2.030 -4.276 -17.302 1.00 90.00 198 GLU A C 1
ATOM 1480 O O . GLU A 1 198 ? -2.510 -4.230 -18.437 1.00 90.00 198 GLU A O 1
ATOM 1485 N N . CYS A 1 199 ? -2.380 -3.408 -16.351 1.00 90.12 199 CYS A N 1
ATOM 1486 C CA . CYS A 1 199 ? -3.300 -2.295 -16.581 1.00 90.12 199 CYS A CA 1
ATOM 1487 C C . CYS A 1 199 ? -2.706 -1.222 -17.510 1.00 90.12 199 CYS A C 1
ATOM 1489 O O . CYS A 1 199 ? -3.418 -0.694 -18.364 1.00 90.12 199 CYS A O 1
ATOM 1491 N N . GLU A 1 200 ? -1.403 -0.946 -17.419 1.00 88.62 200 GLU A N 1
ATOM 1492 C CA . GLU A 1 200 ? -0.700 -0.042 -18.339 1.00 88.62 200 GLU A CA 1
ATOM 1493 C C . GLU A 1 200 ? -0.669 -0.579 -19.774 1.00 88.62 200 GLU A C 1
ATOM 1495 O O . GLU A 1 200 ? -1.023 0.154 -20.698 1.00 88.62 200 GLU A O 1
ATOM 1500 N N . ARG A 1 201 ? -0.343 -1.867 -19.969 1.00 87.38 201 ARG A N 1
ATOM 1501 C CA . ARG A 1 201 ? -0.354 -2.490 -21.308 1.00 87.38 201 ARG A CA 1
ATOM 1502 C C . ARG A 1 201 ? -1.740 -2.470 -21.947 1.00 87.38 201 ARG A C 1
ATOM 1504 O O . ARG A 1 201 ? -1.865 -2.153 -23.124 1.00 87.38 201 ARG A O 1
ATOM 1511 N N . ARG A 1 202 ? -2.793 -2.755 -21.168 1.00 86.94 202 ARG A N 1
ATOM 1512 C CA . ARG A 1 202 ? -4.193 -2.646 -21.628 1.00 86.94 202 ARG A CA 1
ATOM 1513 C C . ARG A 1 202 ? -4.610 -1.212 -21.969 1.00 86.94 202 ARG A C 1
ATOM 1515 O O . ARG A 1 202 ? -5.571 -1.035 -22.702 1.00 86.94 202 ARG A O 1
ATOM 1522 N N . SER A 1 203 ? -3.880 -0.214 -21.472 1.00 84.38 203 SER A N 1
ATOM 1523 C CA . SER A 1 203 ? -4.070 1.207 -21.791 1.00 84.38 203 SER A CA 1
ATOM 1524 C C . SER A 1 203 ? -3.209 1.670 -22.982 1.00 84.38 203 SER A C 1
ATOM 1526 O O . SER A 1 203 ? -3.007 2.868 -23.155 1.00 84.38 203 SER A O 1
ATOM 1528 N N . GLY A 1 204 ? -2.643 0.742 -23.769 1.00 74.25 204 GLY A N 1
ATOM 1529 C CA . GLY A 1 204 ? -1.788 1.038 -24.928 1.00 74.25 204 GLY A CA 1
ATOM 1530 C C . GLY A 1 204 ? -0.374 1.530 -24.587 1.00 74.25 204 GLY A C 1
ATOM 1531 O O . GLY A 1 204 ? 0.382 1.893 -25.484 1.00 74.25 204 GLY A O 1
ATOM 1532 N N . GLY A 1 205 ? 0.005 1.558 -23.305 1.00 70.12 205 GLY A N 1
ATOM 1533 C CA . GLY A 1 205 ? 1.282 2.106 -22.854 1.00 70.12 205 GLY A CA 1
ATOM 1534 C C . GLY A 1 205 ? 2.377 1.055 -22.654 1.00 70.12 205 GLY A C 1
ATOM 1535 O O . GLY A 1 205 ? 2.138 -0.028 -22.116 1.00 70.12 205 GLY A O 1
ATOM 1536 N N . ALA A 1 206 ? 3.625 1.427 -22.962 1.00 75.81 206 ALA A N 1
ATOM 1537 C CA . ALA A 1 206 ? 4.787 0.816 -22.310 1.00 75.81 206 ALA A CA 1
ATOM 1538 C C . ALA A 1 206 ? 4.671 0.998 -20.787 1.00 75.81 206 ALA A C 1
ATOM 1540 O O . ALA A 1 206 ? 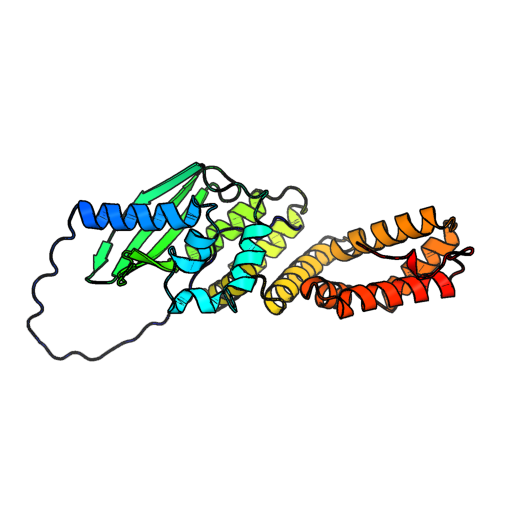4.143 2.011 -20.340 1.00 75.81 206 ALA A O 1
ATOM 1541 N N . THR A 1 207 ? 5.165 0.065 -19.978 1.00 81.44 207 THR A N 1
ATOM 1542 C CA . THR A 1 207 ? 4.945 0.114 -18.522 1.00 81.44 207 THR A CA 1
ATOM 1543 C C . THR A 1 207 ? 5.789 1.198 -17.845 1.00 81.44 207 THR A C 1
ATOM 1545 O O . THR A 1 207 ? 6.888 1.524 -18.283 1.00 81.44 207 THR A O 1
ATOM 1548 N N . SER A 1 208 ? 5.291 1.778 -16.759 1.00 78.50 208 SER A N 1
ATOM 1549 C CA . SER A 1 208 ? 5.950 2.786 -15.921 1.00 78.50 208 SER A CA 1
ATOM 1550 C C . SER A 1 208 ? 7.323 2.331 -15.432 1.00 78.50 208 SER A C 1
ATOM 1552 O O . SER A 1 208 ? 8.282 3.100 -15.495 1.00 78.50 208 SER A O 1
ATOM 1554 N N . VAL A 1 209 ? 7.425 1.065 -15.025 1.00 81.31 209 VAL A N 1
ATOM 1555 C CA . VAL A 1 209 ? 8.673 0.383 -14.660 1.00 81.31 209 VAL A CA 1
ATOM 1556 C C . VAL A 1 209 ? 9.651 0.377 -15.841 1.00 81.31 209 VAL A C 1
ATOM 1558 O O . VAL A 1 209 ? 10.786 0.830 -15.691 1.00 81.31 209 VAL A O 1
ATOM 1561 N N . ARG A 1 210 ? 9.201 -0.030 -17.040 1.00 86.94 210 ARG A N 1
ATOM 1562 C CA . ARG A 1 210 ? 10.009 0.028 -18.270 1.00 86.94 210 ARG A CA 1
ATOM 1563 C C . ARG A 1 210 ? 10.444 1.459 -18.590 1.00 86.94 210 ARG A C 1
ATOM 1565 O O . ARG A 1 210 ? 11.627 1.687 -18.797 1.00 86.94 210 ARG A O 1
ATOM 1572 N N . ARG A 1 211 ? 9.522 2.430 -18.576 1.00 85.56 211 ARG A N 1
ATOM 1573 C CA . ARG A 1 211 ? 9.808 3.848 -18.869 1.00 85.56 211 ARG A CA 1
ATOM 1574 C C . ARG A 1 211 ? 10.840 4.444 -17.904 1.00 85.56 211 ARG A C 1
ATOM 1576 O O . ARG A 1 211 ? 11.696 5.198 -18.354 1.00 85.56 211 ARG A O 1
ATOM 1583 N N . ARG A 1 212 ? 10.786 4.115 -16.604 1.00 83.00 212 ARG A N 1
ATOM 1584 C CA . ARG A 1 212 ? 11.785 4.575 -15.617 1.00 83.00 212 ARG A CA 1
ATOM 1585 C C . ARG A 1 212 ? 13.164 3.960 -15.891 1.00 83.00 212 ARG A C 1
ATOM 1587 O O . ARG A 1 212 ? 14.127 4.719 -15.989 1.00 83.00 212 ARG A O 1
ATOM 1594 N N . LEU A 1 213 ? 13.248 2.643 -16.113 1.00 86.31 213 LEU A N 1
ATOM 1595 C CA . LEU A 1 213 ? 14.512 1.973 -16.453 1.00 86.31 213 LEU A CA 1
ATOM 1596 C C . LEU A 1 213 ? 15.110 2.507 -17.764 1.00 86.31 213 LEU A C 1
ATOM 1598 O 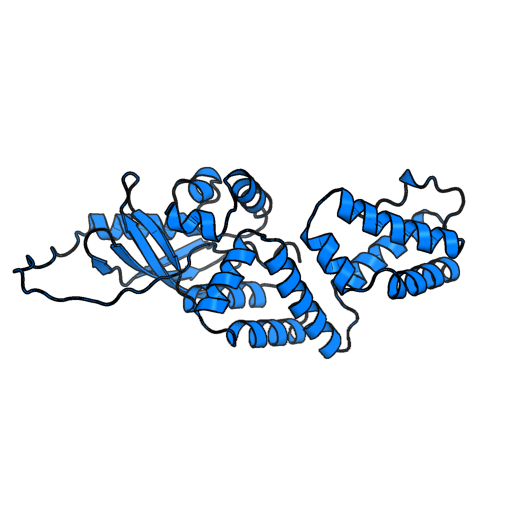O . LEU A 1 213 ? 16.264 2.919 -17.785 1.00 86.31 213 LEU A O 1
ATOM 1602 N N . GLU A 1 214 ? 14.334 2.553 -18.850 1.00 90.69 214 GLU A N 1
ATOM 1603 C CA . GLU A 1 214 ? 14.836 3.014 -20.151 1.00 90.69 214 GLU A CA 1
ATOM 1604 C C . GLU A 1 214 ? 15.252 4.487 -20.128 1.00 90.69 214 GLU A C 1
ATOM 1606 O O . GLU A 1 214 ? 16.225 4.842 -20.790 1.00 90.69 214 GLU A O 1
ATOM 1611 N N . LYS A 1 215 ? 14.581 5.340 -19.339 1.00 87.44 215 LYS A N 1
ATOM 1612 C CA . LYS A 1 215 ? 14.998 6.734 -19.130 1.00 87.44 215 LYS A CA 1
ATOM 1613 C C . LYS A 1 215 ? 16.324 6.825 -18.369 1.00 87.44 215 LYS A C 1
ATOM 1615 O O . LYS A 1 215 ? 17.173 7.612 -18.774 1.00 87.44 215 LYS A O 1
ATOM 1620 N N . SER A 1 216 ? 16.516 6.029 -17.312 1.00 85.38 216 SER A N 1
ATOM 1621 C CA . SER A 1 216 ? 17.796 5.952 -16.589 1.00 85.38 216 SER A CA 1
ATOM 1622 C C . SER A 1 216 ? 18.920 5.488 -17.521 1.00 85.38 216 SER A C 1
ATOM 1624 O O . SER A 1 216 ? 19.870 6.233 -17.734 1.00 85.38 216 SER A O 1
ATOM 1626 N N . VAL A 1 217 ? 18.755 4.341 -18.189 1.00 89.06 217 VAL A N 1
ATOM 1627 C CA . VAL A 1 217 ? 19.745 3.804 -19.140 1.00 89.06 217 VAL A CA 1
ATOM 1628 C C . VAL A 1 217 ? 20.048 4.800 -20.266 1.00 89.06 217 VAL A C 1
ATOM 1630 O O . VAL A 1 217 ? 21.208 5.026 -20.588 1.00 89.06 217 VAL A O 1
ATOM 1633 N N . THR A 1 218 ? 19.032 5.460 -20.831 1.00 91.88 218 THR A N 1
ATOM 1634 C CA . THR A 1 218 ? 19.228 6.503 -21.856 1.00 91.88 218 THR A CA 1
ATOM 1635 C C . THR A 1 218 ? 20.046 7.684 -21.334 1.00 91.88 218 THR A C 1
ATOM 1637 O O . THR A 1 218 ? 20.843 8.244 -22.082 1.00 91.88 218 THR A O 1
ATOM 1640 N N . ASN A 1 219 ? 19.855 8.088 -20.077 1.00 87.88 219 ASN A N 1
ATOM 1641 C CA . ASN A 1 219 ? 20.595 9.197 -19.483 1.00 87.88 219 ASN A CA 1
ATOM 1642 C C . ASN A 1 219 ? 22.058 8.823 -19.209 1.00 87.88 219 ASN A C 1
ATOM 1644 O O . ASN A 1 219 ? 22.942 9.596 -19.572 1.00 87.88 219 ASN A O 1
ATOM 1648 N N . GLU A 1 220 ? 22.322 7.646 -18.634 1.00 87.62 220 GLU A N 1
ATOM 1649 C CA . GLU A 1 220 ? 23.697 7.216 -18.345 1.00 87.62 220 GLU A CA 1
ATOM 1650 C C . GLU A 1 220 ? 24.488 6.927 -19.626 1.00 87.62 220 GLU A C 1
ATOM 1652 O O . GLU A 1 220 ? 25.617 7.389 -19.760 1.00 87.62 220 GLU A O 1
ATOM 1657 N N . LEU A 1 221 ? 23.880 6.286 -20.633 1.00 89.25 221 LEU A N 1
ATOM 1658 C CA . LEU A 1 221 ? 24.543 6.079 -21.926 1.00 89.25 221 LEU A CA 1
ATOM 1659 C C . LEU A 1 221 ? 24.827 7.405 -22.659 1.00 89.25 221 LEU A C 1
ATOM 1661 O O . LEU A 1 221 ? 25.872 7.539 -23.286 1.00 89.25 221 LEU A O 1
ATOM 1665 N N . ARG A 1 222 ? 23.965 8.427 -22.534 1.00 91.44 222 ARG A N 1
ATOM 1666 C CA . ARG A 1 222 ? 24.262 9.777 -23.061 1.00 91.44 222 ARG A CA 1
ATOM 1667 C C . ARG A 1 222 ? 25.411 10.462 -22.324 1.00 91.44 222 ARG A C 1
ATOM 1669 O O . ARG A 1 222 ? 26.191 11.156 -22.965 1.00 91.44 222 ARG A O 1
ATOM 1676 N N . ARG A 1 223 ? 25.524 10.279 -21.003 1.00 89.44 223 ARG A N 1
ATOM 1677 C CA . ARG A 1 223 ? 26.671 10.767 -20.211 1.00 89.44 223 ARG A CA 1
ATOM 1678 C C . ARG A 1 223 ? 27.968 10.058 -20.614 1.00 89.44 223 ARG A C 1
ATOM 1680 O O . ARG A 1 223 ? 28.998 10.711 -20.702 1.00 89.44 223 ARG A O 1
ATOM 1687 N N . ALA A 1 224 ? 27.884 8.771 -20.950 1.00 87.00 224 ALA A N 1
ATOM 1688 C CA . ALA A 1 224 ? 28.956 7.964 -21.538 1.00 87.00 224 ALA A CA 1
ATOM 1689 C C . ALA A 1 224 ? 29.264 8.281 -23.023 1.00 87.00 224 ALA A C 1
ATOM 1691 O O . ALA A 1 224 ? 30.020 7.552 -23.662 1.00 87.00 224 ALA A O 1
ATOM 1692 N N . GLY A 1 225 ? 28.663 9.328 -23.604 1.00 91.62 225 GLY A N 1
ATOM 1693 C CA . GLY A 1 225 ? 28.909 9.748 -24.988 1.00 91.62 225 GLY A CA 1
ATOM 1694 C C . GLY A 1 225 ? 28.269 8.872 -26.075 1.00 91.62 225 GLY A C 1
ATOM 1695 O O . GLY A 1 225 ? 28.536 9.095 -27.253 1.00 91.62 225 GLY A O 1
ATOM 1696 N N . ALA A 1 226 ? 27.420 7.900 -25.723 1.00 92.31 226 ALA A N 1
ATOM 1697 C CA . ALA A 1 226 ? 26.802 6.999 -26.694 1.00 92.31 226 ALA A CA 1
ATOM 1698 C C . ALA A 1 226 ? 25.827 7.727 -27.635 1.00 92.31 226 ALA A C 1
ATO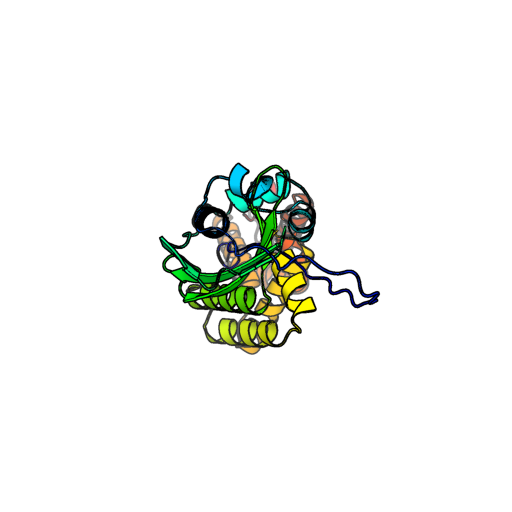M 1700 O O . ALA A 1 226 ? 24.984 8.527 -27.211 1.00 92.31 226 ALA A O 1
ATOM 1701 N N . ASP A 1 227 ? 25.891 7.394 -28.925 1.00 94.75 227 ASP A N 1
ATOM 1702 C CA . ASP A 1 227 ? 25.012 7.961 -29.939 1.00 94.75 227 ASP A CA 1
ATOM 1703 C C . ASP A 1 227 ? 23.579 7.384 -29.884 1.00 94.75 227 ASP A C 1
ATOM 1705 O O . ASP A 1 227 ? 23.259 6.422 -29.177 1.00 94.75 227 ASP A O 1
ATOM 1709 N N . ARG A 1 228 ? 22.669 7.987 -30.661 1.00 94.38 228 ARG A N 1
ATOM 1710 C CA . ARG A 1 228 ? 21.243 7.612 -30.681 1.00 94.38 228 ARG A CA 1
ATOM 1711 C C . ARG A 1 228 ? 21.002 6.175 -31.170 1.00 94.38 228 ARG A C 1
ATOM 1713 O O . ARG A 1 228 ? 20.056 5.542 -30.703 1.00 94.38 228 ARG A O 1
ATOM 1720 N N . GLY A 1 229 ? 21.815 5.678 -32.097 1.00 95.94 229 GLY A N 1
ATOM 1721 C CA . GLY A 1 229 ? 21.778 4.321 -32.635 1.00 95.94 229 GLY A CA 1
ATOM 1722 C C . GLY A 1 229 ? 22.295 3.287 -31.638 1.00 95.94 229 GLY A C 1
ATOM 1723 O O . GLY A 1 229 ? 21.596 2.299 -31.395 1.00 95.94 229 GLY A O 1
ATOM 1724 N N . ALA A 1 230 ? 23.440 3.546 -30.999 1.00 94.00 230 ALA A N 1
ATOM 1725 C CA . ALA A 1 230 ? 23.974 2.706 -29.924 1.00 94.00 230 ALA A CA 1
ATOM 1726 C C . ALA A 1 230 ? 22.970 2.571 -28.762 1.00 94.00 230 ALA A C 1
ATOM 1728 O O . ALA A 1 230 ? 22.614 1.458 -28.371 1.00 94.00 230 ALA A O 1
ATOM 1729 N N . ILE A 1 231 ? 22.383 3.687 -28.305 1.00 93.56 231 ILE A N 1
ATOM 1730 C CA . ILE A 1 231 ? 21.308 3.686 -27.295 1.00 93.56 231 ILE A CA 1
ATOM 1731 C C . ILE A 1 231 ? 20.086 2.888 -27.778 1.00 93.56 231 ILE A C 1
ATOM 1733 O O . ILE A 1 231 ? 19.571 2.040 -27.048 1.00 93.56 231 ILE A O 1
ATOM 1737 N N . ALA A 1 232 ? 19.607 3.116 -29.007 1.00 95.88 232 ALA A N 1
ATOM 1738 C CA . ALA A 1 232 ? 18.449 2.397 -29.544 1.00 95.88 232 ALA A CA 1
ATOM 1739 C C . ALA A 1 232 ? 18.698 0.882 -29.670 1.00 95.88 232 ALA A C 1
ATOM 1741 O O . ALA A 1 232 ? 17.783 0.085 -29.447 1.00 95.88 232 ALA A O 1
ATOM 1742 N N . CYS A 1 233 ? 19.928 0.469 -29.983 1.00 96.44 233 CYS A N 1
ATOM 1743 C CA . CYS A 1 233 ? 20.358 -0.924 -29.934 1.00 96.44 233 CYS A CA 1
ATOM 1744 C C . CYS A 1 233 ? 20.283 -1.474 -28.499 1.00 96.44 233 CYS A C 1
ATOM 1746 O O . CYS A 1 233 ? 19.599 -2.478 -28.274 1.00 96.44 233 CYS A O 1
ATOM 1748 N N . SER A 1 234 ? 20.889 -0.789 -27.523 1.00 94.44 234 SER A N 1
ATOM 1749 C CA . SER A 1 234 ? 20.916 -1.230 -26.123 1.00 94.44 234 SER A CA 1
ATOM 1750 C C . SER A 1 234 ? 19.514 -1.367 -25.529 1.00 94.44 234 SER A C 1
ATOM 1752 O O . SER A 1 234 ? 19.215 -2.375 -24.890 1.00 94.44 234 SER A O 1
ATOM 1754 N N . LEU A 1 235 ? 18.611 -0.418 -25.803 1.00 94.31 235 LEU A N 1
ATOM 1755 C CA . LEU A 1 235 ? 17.214 -0.498 -25.364 1.00 94.31 235 LEU A CA 1
ATOM 1756 C C . LEU A 1 235 ? 16.458 -1.662 -26.026 1.00 94.31 235 LEU A C 1
ATOM 1758 O O . LEU A 1 235 ? 15.707 -2.361 -25.347 1.00 94.31 235 LEU A O 1
ATOM 1762 N N . ARG A 1 236 ? 16.670 -1.935 -27.325 1.00 94.38 236 ARG A N 1
ATOM 1763 C CA . ARG A 1 236 ? 16.084 -3.120 -27.987 1.00 94.38 236 ARG A CA 1
ATOM 1764 C C . ARG A 1 236 ? 16.567 -4.424 -27.348 1.00 94.38 236 ARG A C 1
ATOM 1766 O O . ARG A 1 236 ? 15.749 -5.312 -27.126 1.00 94.38 236 ARG A O 1
ATOM 1773 N N . ARG A 1 237 ? 17.854 -4.524 -27.000 1.00 94.12 237 ARG A N 1
ATOM 1774 C CA . ARG A 1 237 ? 18.435 -5.707 -26.343 1.00 94.12 237 ARG A CA 1
ATOM 1775 C C . ARG A 1 237 ? 17.942 -5.874 -24.898 1.00 94.12 237 ARG A C 1
ATOM 1777 O O . ARG A 1 237 ? 17.554 -6.970 -24.509 1.00 94.12 237 ARG A O 1
ATOM 1784 N N . LEU A 1 238 ? 17.818 -4.785 -24.137 1.00 92.31 238 LEU A N 1
ATOM 1785 C CA . LEU A 1 238 ? 17.226 -4.796 -22.789 1.00 92.31 238 LEU A CA 1
ATOM 1786 C C . LEU A 1 238 ? 15.738 -5.174 -22.758 1.00 92.31 238 LEU A C 1
ATOM 1788 O O . LEU A 1 238 ? 15.239 -5.643 -21.733 1.00 92.31 238 LEU A O 1
ATOM 1792 N N . ARG A 1 239 ? 15.001 -4.975 -23.856 1.00 92.62 239 ARG A N 1
ATOM 1793 C CA . ARG A 1 239 ? 13.608 -5.440 -23.974 1.00 92.62 239 ARG A CA 1
ATOM 1794 C C . ARG A 1 239 ? 13.505 -6.960 -24.111 1.00 92.62 239 ARG A C 1
ATOM 1796 O O . ARG A 1 239 ? 12.490 -7.502 -23.681 1.00 92.62 239 ARG A O 1
ATOM 1803 N N . SER A 1 240 ? 14.522 -7.638 -24.657 1.00 90.25 240 SER A N 1
ATOM 1804 C CA . SER A 1 240 ? 14.528 -9.100 -24.799 1.00 90.25 240 SER A CA 1
ATOM 1805 C C . SER A 1 240 ? 15.171 -9.833 -23.617 1.00 90.25 240 SER A C 1
ATOM 1807 O O . SER A 1 240 ? 14.593 -10.819 -23.164 1.00 90.25 240 SER A O 1
ATOM 1809 N N . THR A 1 241 ? 16.306 -9.372 -23.073 1.00 92.56 241 THR A N 1
ATOM 1810 C CA . THR A 1 241 ? 16.977 -10.084 -21.958 1.00 92.56 241 THR A CA 1
ATOM 1811 C C . THR A 1 241 ? 16.350 -9.801 -20.591 1.00 92.56 241 THR A C 1
ATOM 1813 O O . THR A 1 241 ? 16.275 -10.687 -19.740 1.00 92.56 241 THR A O 1
ATOM 1816 N N . LEU A 1 242 ? 15.836 -8.583 -20.387 1.00 90.12 242 LEU A N 1
ATOM 1817 C CA . LEU A 1 242 ? 15.303 -8.108 -19.112 1.00 90.12 242 LEU A CA 1
ATOM 1818 C C . LEU A 1 242 ? 13.812 -7.730 -19.253 1.00 90.12 242 LEU A C 1
ATOM 1820 O O . LEU A 1 242 ? 13.477 -6.545 -19.311 1.00 90.12 242 LEU A O 1
ATOM 1824 N N . PRO A 1 243 ? 12.879 -8.702 -19.340 1.00 90.12 243 PRO A N 1
ATOM 1825 C CA . PRO A 1 243 ? 11.443 -8.444 -19.487 1.00 90.12 243 PRO A CA 1
ATOM 1826 C C . PRO A 1 243 ? 10.834 -7.799 -18.230 1.00 90.12 243 PRO A C 1
ATOM 1828 O O . PRO A 1 243 ? 11.335 -7.973 -17.122 1.00 90.12 243 PRO A O 1
ATOM 1831 N N . ASP A 1 244 ? 9.707 -7.089 -18.374 1.00 85.56 244 ASP A N 1
ATOM 1832 C CA . ASP A 1 244 ? 9.099 -6.291 -17.287 1.00 85.56 244 ASP A CA 1
ATOM 1833 C C . ASP A 1 244 ? 8.851 -7.089 -16.000 1.00 85.56 244 ASP A C 1
ATOM 1835 O O . ASP A 1 244 ? 9.056 -6.570 -14.907 1.00 85.56 244 ASP A O 1
ATOM 1839 N N . LYS A 1 245 ? 8.422 -8.352 -16.131 1.00 86.69 245 LYS A N 1
ATOM 1840 C CA . LYS A 1 245 ? 8.204 -9.259 -14.996 1.00 86.69 245 LYS A CA 1
ATOM 1841 C C . LYS A 1 245 ? 9.483 -9.419 -14.167 1.00 86.69 245 LYS A C 1
ATOM 1843 O O . LYS A 1 245 ? 9.419 -9.326 -12.947 1.00 86.69 245 LYS A O 1
ATOM 1848 N N . LEU A 1 246 ? 10.628 -9.585 -14.831 1.00 86.94 246 LEU A N 1
ATOM 1849 C CA . LEU A 1 246 ? 11.927 -9.718 -14.180 1.00 86.94 246 LEU A CA 1
ATOM 1850 C C . LEU A 1 246 ? 12.400 -8.383 -13.581 1.00 86.94 246 LEU A C 1
ATOM 1852 O O . LEU A 1 246 ? 12.946 -8.391 -12.484 1.00 86.94 246 LEU A O 1
ATOM 1856 N N . ILE A 1 247 ? 12.132 -7.236 -14.223 1.00 83.81 247 ILE A N 1
ATOM 1857 C CA . ILE A 1 247 ? 12.415 -5.923 -13.605 1.00 83.81 247 ILE A CA 1
ATOM 1858 C C . ILE A 1 247 ? 11.614 -5.769 -12.305 1.00 83.81 247 ILE A C 1
ATOM 1860 O O . ILE A 1 247 ? 12.175 -5.386 -11.286 1.00 83.81 247 ILE A O 1
ATOM 1864 N N . ILE A 1 248 ? 10.323 -6.113 -12.319 1.00 83.06 248 ILE A N 1
ATOM 1865 C CA . ILE A 1 248 ? 9.446 -6.051 -11.140 1.00 83.06 248 ILE A CA 1
ATOM 1866 C C . ILE A 1 248 ? 9.941 -6.990 -10.026 1.00 83.06 248 ILE A C 1
ATOM 1868 O O . ILE A 1 248 ? 10.011 -6.580 -8.871 1.00 83.06 248 ILE A O 1
ATOM 1872 N N . GLU A 1 249 ? 10.316 -8.225 -10.365 1.00 83.62 249 GLU A N 1
ATOM 1873 C CA . GLU A 1 249 ? 10.817 -9.230 -9.414 1.00 83.62 249 GLU A CA 1
ATOM 1874 C C . GLU A 1 249 ? 12.194 -8.896 -8.819 1.00 83.62 249 GLU A C 1
ATOM 1876 O O . GLU A 1 249 ? 12.492 -9.336 -7.708 1.00 83.62 249 GLU A O 1
ATOM 1881 N N . LEU A 1 250 ? 13.025 -8.125 -9.527 1.00 80.62 250 LEU A N 1
ATOM 1882 C CA . LEU A 1 250 ? 14.319 -7.645 -9.029 1.00 80.62 250 LEU A CA 1
ATO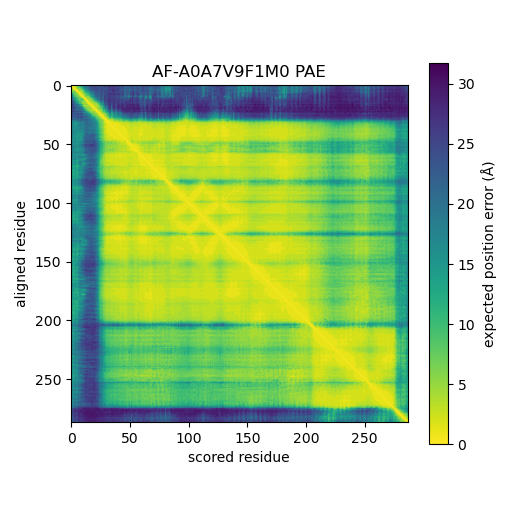M 1883 C C . LEU A 1 250 ? 14.178 -6.336 -8.236 1.00 80.62 250 LEU A C 1
ATOM 1885 O O . LEU A 1 250 ? 14.789 -6.202 -7.179 1.00 80.62 250 LEU A O 1
ATOM 1889 N N . ALA A 1 251 ? 13.345 -5.399 -8.695 1.00 77.50 251 ALA A N 1
ATOM 1890 C CA . ALA A 1 251 ? 13.108 -4.128 -8.011 1.00 77.50 251 ALA A CA 1
ATOM 1891 C C . ALA A 1 251 ? 12.429 -4.328 -6.646 1.00 77.50 251 ALA A C 1
ATOM 1893 O O . ALA A 1 251 ? 12.875 -3.773 -5.648 1.00 77.50 251 ALA A O 1
ATOM 1894 N N . ALA A 1 252 ? 11.402 -5.182 -6.575 1.00 79.56 252 ALA A N 1
ATOM 1895 C CA . ALA A 1 252 ? 10.637 -5.432 -5.350 1.00 79.56 252 ALA A CA 1
ATOM 1896 C C . ALA A 1 252 ? 11.401 -6.203 -4.252 1.00 79.56 252 ALA A C 1
ATOM 1898 O O . ALA A 1 252 ? 10.838 -6.452 -3.188 1.00 79.56 252 ALA A O 1
ATOM 1899 N N . LYS A 1 253 ? 12.653 -6.609 -4.503 1.00 77.00 253 LYS A N 1
ATOM 1900 C CA . LYS A 1 253 ? 13.548 -7.186 -3.489 1.00 77.00 253 LYS A CA 1
ATOM 1901 C C . LYS A 1 253 ? 14.439 -6.156 -2.800 1.00 77.00 253 LYS A C 1
ATOM 1903 O O . LYS A 1 253 ? 14.901 -6.431 -1.700 1.00 77.00 253 LYS A O 1
ATOM 1908 N N . ASP A 1 254 ? 14.725 -5.032 -3.463 1.00 73.00 254 ASP A N 1
ATOM 1909 C CA . ASP A 1 254 ? 15.616 -3.957 -2.987 1.00 73.00 254 ASP A CA 1
ATOM 1910 C C . ASP A 1 254 ? 17.057 -4.404 -2.601 1.00 73.00 254 ASP A C 1
ATOM 1912 O O . ASP A 1 254 ? 17.851 -3.627 -2.073 1.00 73.00 254 ASP A O 1
ATOM 1916 N N . ASP A 1 255 ? 17.445 -5.649 -2.909 1.00 78.81 255 ASP A N 1
ATOM 1917 C CA . ASP A 1 255 ? 18.721 -6.238 -2.489 1.00 78.81 255 ASP A CA 1
ATOM 1918 C C . ASP A 1 255 ? 19.889 -5.969 -3.466 1.00 78.81 255 ASP A C 1
ATOM 1920 O O . ASP A 1 255 ? 19.713 -5.775 -4.675 1.00 78.81 255 ASP A O 1
ATOM 1924 N N . ARG A 1 256 ? 21.126 -5.963 -2.935 1.00 77.44 256 ARG A N 1
ATOM 1925 C CA . ARG A 1 256 ? 22.353 -5.758 -3.735 1.00 77.44 256 ARG A CA 1
ATOM 1926 C C . ARG A 1 256 ? 22.481 -6.766 -4.897 1.00 77.44 256 ARG A C 1
ATOM 1928 O O . ARG A 1 256 ? 22.782 -6.311 -6.002 1.00 77.44 256 ARG A O 1
ATOM 1935 N N . PRO A 1 257 ? 22.242 -8.087 -4.725 1.00 84.69 257 PRO A N 1
ATOM 1936 C CA . PRO A 1 257 ? 22.273 -9.048 -5.834 1.00 84.69 257 PRO A CA 1
ATOM 1937 C C . PRO A 1 257 ? 21.318 -8.719 -6.990 1.00 84.69 257 PRO A C 1
ATOM 1939 O O . PRO A 1 257 ? 21.679 -8.907 -8.155 1.00 84.69 257 PRO A O 1
ATOM 1942 N N . SER A 1 258 ? 20.119 -8.221 -6.685 1.00 78.44 258 SER A N 1
ATOM 1943 C CA . SER A 1 258 ? 19.072 -7.920 -7.663 1.00 78.44 258 SER A CA 1
ATOM 1944 C C . SER A 1 258 ? 19.360 -6.626 -8.415 1.00 78.44 258 SER A C 1
ATOM 1946 O O . SER A 1 258 ? 19.273 -6.619 -9.645 1.00 78.44 258 SER A O 1
ATOM 1948 N N . LYS A 1 259 ? 19.816 -5.576 -7.714 1.00 79.12 259 LYS A N 1
ATOM 1949 C CA . LYS A 1 259 ? 20.317 -4.343 -8.348 1.00 79.12 259 LYS A CA 1
ATOM 1950 C C . LYS A 1 259 ? 21.505 -4.655 -9.264 1.00 79.12 259 LYS A C 1
ATOM 1952 O O . LYS A 1 259 ? 21.445 -4.370 -10.456 1.00 79.12 259 LYS A O 1
ATOM 1957 N N . ALA A 1 260 ? 22.500 -5.397 -8.768 1.00 84.50 260 ALA A N 1
ATOM 1958 C CA . ALA A 1 260 ? 23.650 -5.832 -9.564 1.00 84.50 260 ALA A CA 1
ATOM 1959 C C . ALA A 1 260 ? 23.273 -6.719 -10.770 1.00 84.50 260 ALA A C 1
ATOM 1961 O O . ALA A 1 260 ? 23.999 -6.734 -11.765 1.00 84.50 260 ALA A O 1
ATOM 1962 N N . ARG A 1 261 ? 22.153 -7.459 -10.726 1.00 87.06 261 ARG A N 1
ATOM 1963 C CA . ARG A 1 261 ? 21.646 -8.185 -11.902 1.00 87.06 261 ARG A CA 1
ATOM 1964 C C . ARG A 1 261 ? 21.104 -7.230 -12.965 1.00 87.06 261 ARG A C 1
ATOM 1966 O O . ARG A 1 261 ? 21.448 -7.416 -14.127 1.00 87.06 261 ARG A O 1
ATOM 1973 N N . ILE A 1 262 ? 20.324 -6.214 -12.587 1.00 84.12 262 ILE A N 1
ATOM 1974 C CA . ILE A 1 262 ? 19.868 -5.172 -13.527 1.00 84.12 262 ILE A CA 1
ATOM 1975 C C . ILE A 1 262 ? 21.084 -4.474 -14.155 1.00 84.12 262 ILE A C 1
ATOM 1977 O O . ILE A 1 262 ? 21.151 -4.368 -15.377 1.00 84.12 262 ILE A O 1
ATOM 1981 N N . THR A 1 263 ? 22.083 -4.098 -13.348 1.00 84.94 263 THR A N 1
ATOM 1982 C CA . THR A 1 263 ? 23.349 -3.515 -13.826 1.00 84.94 263 THR A CA 1
ATOM 1983 C C . THR A 1 263 ? 24.036 -4.395 -14.872 1.00 84.94 263 THR A C 1
ATOM 1985 O O . THR A 1 263 ? 24.384 -3.903 -15.942 1.00 84.94 263 THR A O 1
ATOM 1988 N N . ARG A 1 264 ? 24.195 -5.705 -14.621 1.00 89.25 264 ARG A N 1
ATOM 1989 C CA . ARG A 1 264 ? 24.845 -6.621 -15.579 1.00 89.25 264 ARG A CA 1
ATOM 1990 C C . ARG A 1 264 ? 24.105 -6.718 -16.914 1.00 89.25 264 ARG A C 1
ATOM 1992 O O . ARG A 1 264 ? 24.764 -6.719 -17.947 1.00 89.25 264 ARG A O 1
ATOM 1999 N N . GLU A 1 265 ? 22.772 -6.758 -16.911 1.00 90.62 265 GLU A N 1
ATOM 2000 C CA . GLU A 1 265 ? 21.976 -6.749 -18.151 1.00 90.62 265 GLU A CA 1
ATOM 2001 C C . GLU A 1 265 ? 22.158 -5.433 -18.930 1.00 90.62 265 GLU A C 1
ATOM 2003 O O . GLU A 1 265 ? 22.314 -5.452 -20.151 1.00 90.62 265 GLU A O 1
ATOM 2008 N N . VAL A 1 266 ? 22.196 -4.289 -18.232 1.00 88.56 266 VAL A N 1
ATOM 2009 C CA . VAL A 1 266 ? 22.432 -2.964 -18.837 1.00 88.56 266 VAL A CA 1
ATOM 2010 C C . VAL A 1 266 ? 23.830 -2.869 -19.445 1.00 88.56 266 VAL A C 1
ATOM 2012 O O . VAL A 1 266 ? 23.952 -2.493 -20.609 1.00 88.56 266 VAL A O 1
ATOM 2015 N N . VAL A 1 267 ? 24.872 -3.268 -18.711 1.00 87.62 267 VAL A N 1
ATOM 2016 C CA . VAL A 1 267 ? 26.260 -3.268 -19.203 1.00 87.62 267 VAL A CA 1
ATOM 2017 C C . VAL A 1 267 ? 26.421 -4.229 -20.386 1.00 87.62 267 VAL A C 1
ATOM 2019 O O . VAL A 1 267 ? 26.964 -3.838 -21.417 1.00 87.62 267 VAL A O 1
ATOM 2022 N N . ALA A 1 268 ? 25.886 -5.452 -20.304 1.00 90.44 268 ALA A N 1
ATOM 2023 C CA . ALA A 1 268 ? 25.949 -6.418 -21.403 1.00 90.44 268 ALA A CA 1
ATOM 2024 C C . ALA A 1 268 ? 25.212 -5.929 -22.665 1.00 90.44 268 ALA A C 1
ATOM 2026 O O . ALA A 1 268 ? 25.665 -6.179 -23.783 1.00 90.44 268 ALA A O 1
ATOM 2027 N N . ALA A 1 269 ? 24.098 -5.207 -22.507 1.00 91.75 269 ALA A N 1
ATOM 2028 C CA . ALA A 1 269 ? 23.385 -4.585 -23.620 1.00 91.75 269 ALA A CA 1
ATOM 2029 C C . ALA A 1 269 ? 24.095 -3.342 -24.185 1.00 91.75 269 ALA A C 1
ATOM 2031 O O . ALA A 1 269 ? 23.980 -3.078 -25.381 1.00 91.75 269 ALA A O 1
ATOM 2032 N N . ALA A 1 270 ? 24.816 -2.582 -23.358 1.00 90.06 270 ALA A N 1
ATOM 2033 C CA . ALA A 1 270 ? 25.614 -1.436 -23.786 1.00 90.06 270 ALA A CA 1
ATOM 2034 C C . ALA A 1 270 ? 26.840 -1.880 -24.598 1.00 90.06 270 ALA A C 1
ATOM 2036 O O . ALA A 1 270 ? 27.010 -1.460 -25.743 1.00 90.06 270 ALA A O 1
ATOM 2037 N N . VAL A 1 271 ? 27.633 -2.805 -24.046 1.00 90.56 271 VAL A N 1
ATOM 2038 C CA . VAL A 1 271 ? 28.839 -3.365 -24.680 1.00 90.56 271 VAL A CA 1
ATOM 2039 C C . VAL A 1 271 ? 28.501 -4.035 -26.014 1.00 90.56 271 VAL A C 1
ATOM 2041 O O . VAL A 1 271 ? 29.115 -3.721 -27.030 1.00 90.56 271 VAL A O 1
ATOM 2044 N N . ALA A 1 272 ? 27.460 -4.874 -26.060 1.00 91.75 272 ALA A N 1
ATOM 2045 C CA . ALA A 1 272 ? 27.033 -5.554 -27.289 1.00 91.75 272 ALA A CA 1
ATOM 2046 C C . ALA A 1 272 ? 26.413 -4.628 -28.363 1.00 91.75 272 ALA A C 1
ATOM 2048 O O . ALA A 1 272 ? 25.990 -5.114 -29.411 1.00 91.75 272 ALA A O 1
ATOM 2049 N N . CYS A 1 273 ? 26.326 -3.323 -28.096 1.00 93.62 273 CYS A N 1
ATOM 2050 C CA . CYS A 1 273 ? 25.788 -2.297 -28.987 1.00 93.62 273 CYS A CA 1
ATOM 2051 C C . CYS A 1 273 ? 26.749 -1.110 -29.189 1.00 93.62 273 CYS A C 1
ATOM 2053 O O . CYS A 1 273 ? 26.329 -0.086 -29.724 1.00 93.62 273 CYS A O 1
ATOM 2055 N N . GLY A 1 274 ? 28.009 -1.215 -28.744 1.00 87.81 274 GLY A N 1
ATOM 2056 C CA . GLY A 1 274 ? 29.006 -0.143 -28.872 1.00 87.81 274 GLY A CA 1
ATOM 2057 C C . GLY A 1 274 ? 28.739 1.099 -28.010 1.00 87.81 274 GLY A C 1
ATOM 2058 O O . GLY A 1 274 ? 29.410 2.109 -28.178 1.00 87.81 274 GLY A O 1
ATOM 2059 N N . ALA A 1 275 ? 27.791 1.045 -27.069 1.00 81.44 275 ALA A N 1
ATOM 2060 C CA . ALA A 1 275 ? 27.335 2.200 -26.290 1.00 81.44 275 ALA A CA 1
ATOM 2061 C C . ALA A 1 275 ? 28.240 2.560 -25.088 1.00 81.44 275 ALA A C 1
ATOM 2063 O O . ALA A 1 275 ? 27.807 3.277 -24.190 1.00 81.44 275 ALA A O 1
ATOM 2064 N N . GLY A 1 276 ? 29.468 2.036 -25.039 1.00 61.88 276 GLY A N 1
ATOM 2065 C CA . GLY A 1 276 ? 30.444 2.279 -23.973 1.00 61.88 276 GLY A CA 1
ATOM 2066 C C . GLY A 1 276 ? 31.791 2.708 -24.547 1.00 61.88 276 GLY A C 1
ATOM 2067 O O . GLY A 1 276 ? 32.670 1.873 -24.750 1.00 61.88 276 GLY A O 1
ATOM 2068 N N . GLY A 1 277 ? 31.954 4.004 -24.818 1.00 54.81 277 GLY A N 1
ATOM 2069 C CA . GLY A 1 277 ? 33.241 4.579 -25.208 1.00 54.81 277 GLY A CA 1
ATOM 2070 C C . GLY A 1 277 ? 34.127 4.783 -23.979 1.00 54.81 277 GLY A C 1
ATOM 2071 O O . GLY A 1 277 ? 33.855 5.673 -23.184 1.00 54.81 277 GLY A O 1
ATOM 2072 N N . GLN A 1 278 ? 35.160 3.949 -23.807 1.00 47.09 278 GLN A N 1
ATOM 2073 C CA . GLN A 1 278 ? 36.143 3.996 -22.702 1.00 47.09 278 GLN A CA 1
ATOM 2074 C C . GLN A 1 278 ? 35.596 3.988 -21.253 1.00 47.09 278 GLN A C 1
ATOM 2076 O O . GLN A 1 278 ? 36.381 4.055 -20.310 1.00 47.09 278 GLN A O 1
ATOM 2081 N N . THR A 1 279 ? 34.287 3.846 -21.034 1.00 45.97 279 THR A N 1
ATOM 2082 C CA . THR A 1 279 ? 33.699 3.822 -19.688 1.00 45.97 279 THR A CA 1
ATOM 2083 C C . THR A 1 279 ? 34.050 2.552 -18.921 1.00 45.97 279 THR A C 1
ATOM 2085 O O . THR A 1 279 ? 33.633 1.454 -19.301 1.00 45.97 279 THR A O 1
ATOM 2088 N N . ASP A 1 280 ? 34.729 2.729 -17.789 1.00 48.78 280 ASP A N 1
ATOM 2089 C CA . ASP A 1 280 ? 34.878 1.720 -16.741 1.00 48.78 280 ASP A CA 1
ATOM 2090 C C . ASP A 1 280 ? 33.489 1.167 -16.331 1.00 48.78 280 ASP A C 1
ATOM 2092 O O . ASP A 1 280 ? 32.578 1.963 -16.056 1.00 48.78 280 ASP A O 1
ATOM 2096 N N . PRO A 1 281 ? 33.289 -0.168 -16.263 1.00 46.34 281 PRO A N 1
ATOM 2097 C CA . PRO A 1 281 ? 32.040 -0.782 -15.807 1.00 46.34 281 PRO A CA 1
ATOM 2098 C C . PRO A 1 281 ? 31.501 -0.260 -14.465 1.00 46.34 281 PRO A C 1
ATOM 2100 O O . PRO A 1 281 ? 30.295 -0.351 -14.231 1.00 46.34 281 PRO A O 1
ATOM 2103 N N . GLY A 1 282 ? 32.349 0.312 -13.602 1.00 50.16 282 GLY A N 1
ATOM 2104 C CA . GLY A 1 282 ? 31.940 0.959 -12.354 1.00 50.16 282 GLY A CA 1
ATOM 2105 C C . GLY A 1 282 ? 31.058 2.208 -12.521 1.00 50.16 282 GLY A C 1
ATOM 2106 O O . GLY A 1 282 ? 30.350 2.566 -11.582 1.00 50.16 282 GLY A O 1
ATOM 2107 N N . GLN A 1 283 ? 31.049 2.861 -13.691 1.00 48.91 283 GLN A N 1
ATOM 2108 C CA . GLN A 1 283 ? 30.270 4.092 -13.911 1.00 48.91 283 GLN A CA 1
ATOM 2109 C C . GLN A 1 283 ? 28.798 3.850 -14.285 1.00 48.91 283 GLN A C 1
ATOM 2111 O O . GLN A 1 283 ? 27.951 4.704 -14.023 1.00 48.91 283 GLN A O 1
ATOM 2116 N N . LEU A 1 284 ? 28.451 2.691 -14.856 1.00 51.38 284 LEU A N 1
ATOM 2117 C CA . LEU A 1 284 ? 27.083 2.381 -15.302 1.00 51.38 284 LEU A CA 1
ATOM 2118 C C . LEU A 1 284 ? 26.205 1.835 -14.163 1.00 51.38 284 LEU A C 1
ATOM 2120 O O . LEU A 1 284 ? 25.603 0.767 -14.280 1.00 51.38 284 LEU A O 1
ATOM 2124 N N . SER A 1 285 ? 26.116 2.570 -13.052 1.00 44.16 285 SER A N 1
ATOM 2125 C CA . SER A 1 285 ? 25.281 2.204 -11.903 1.00 44.16 285 SER A CA 1
ATOM 2126 C C . SER A 1 285 ? 23.872 2.814 -12.007 1.00 44.16 285 SER A C 1
ATOM 2128 O O . SER A 1 285 ? 23.720 4.009 -11.748 1.00 44.16 285 SER A O 1
ATOM 2130 N N . PRO A 1 286 ? 22.814 2.039 -12.327 1.00 42.62 286 PRO A N 1
ATOM 2131 C CA . PRO A 1 286 ? 21.441 2.522 -12.208 1.00 42.62 286 PRO A CA 1
ATOM 2132 C C . PRO A 1 286 ? 21.078 2.734 -10.728 1.00 42.62 286 PRO A C 1
ATOM 2134 O O . PRO A 1 286 ? 21.384 1.883 -9.890 1.00 42.62 286 PRO A O 1
ATOM 2137 N N . ALA A 1 287 ? 20.434 3.866 -10.432 1.00 39.75 287 ALA A N 1
ATOM 2138 C CA . ALA A 1 287 ? 19.912 4.218 -9.106 1.00 39.75 287 ALA A CA 1
ATOM 2139 C C . ALA A 1 287 ? 18.609 3.465 -8.773 1.00 39.75 287 ALA A C 1
ATOM 2141 O O . ALA A 1 287 ? 17.731 3.406 -9.667 1.00 39.75 287 ALA A O 1
#

Radius of gyration: 23.54 Å; Cα contacts (8 Å, |Δi|>4): 425; chains: 1; bounding box: 62×40×67 Å

Foldseek 3Di:
DLQQQLADAKDADDDDDDDDDDDDDDDFPDDDPVLLVLQVCLQCQCQVDLPLCCNQPPQADPNMSVLAAVDSVLSVVSSVSCPVWDGAPDKDWDDWDDDPFKIKIWIAGPDTQLHGQTAMWIWGQDPSGIHTHGTFLSSLLSRSLSSLVSDPVQDVQLSCQLSVVLVPDDRNRSSSLSSHVNSLPLVSQLVSLVSSCVSQVVVVHHGPLLVLLLVQLVVLLVVQVFDPQLSVQLSVQCCPPPPPSLSSSLVSVVDPVSQVVSLVSSVVSNVVSVSHDPDDSVSSRRD